Protein AF-0000000079355295 (afdb_homodimer)

Structure (mmCIF, N/CA/C/O backbone):
data_AF-0000000079355295-model_v1
#
loop_
_entity.id
_entity.type
_entity.pdbx_description
1 polymer 'Death domain-containing protein'
#
loop_
_atom_site.group_PDB
_atom_site.id
_atom_site.type_symbol
_atom_site.label_atom_id
_atom_site.label_alt_id
_atom_site.label_comp_id
_atom_site.label_asym_id
_atom_site.label_entity_id
_atom_site.label_seq_id
_atom_site.pdbx_PDB_ins_code
_atom_site.Cartn_x
_atom_site.Cartn_y
_atom_site.Cartn_z
_atom_site.occupancy
_atom_site.B_iso_or_equiv
_atom_site.auth_seq_id
_atom_site.auth_comp_id
_atom_site.auth_asym_id
_atom_site.auth_atom_id
_atom_site.pdbx_PDB_model_num
ATOM 1 N N . ALA A 1 1 ? -37.281 111.812 54.812 1 37.62 1 ALA A N 1
ATOM 2 C CA . ALA A 1 1 ? -36.562 111.625 53.531 1 37.62 1 ALA A CA 1
ATOM 3 C C . ALA A 1 1 ? -36 110.188 53.406 1 37.62 1 ALA A C 1
ATOM 5 O O . ALA A 1 1 ? -35.188 109.812 54.25 1 37.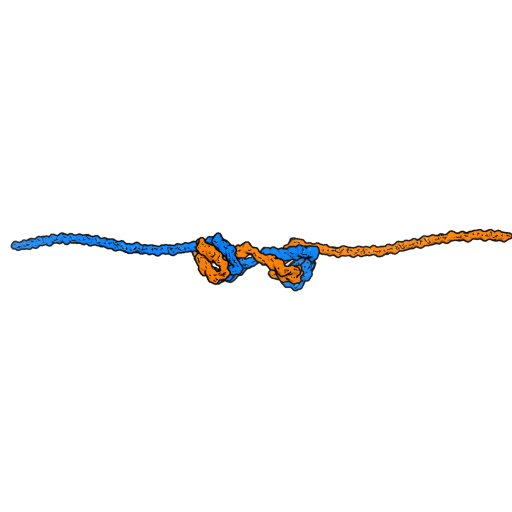62 1 ALA A O 1
ATOM 6 N N . ARG A 1 2 ? -36.875 109.25 52.906 1 37.12 2 ARG A N 1
ATOM 7 C CA . ARG A 1 2 ? -36.781 107.812 52.656 1 37.12 2 ARG A CA 1
ATOM 8 C C . ARG A 1 2 ? -35.656 107.5 51.688 1 37.12 2 ARG A C 1
ATOM 10 O O . ARG A 1 2 ? -35.625 108 50.562 1 37.12 2 ARG A O 1
ATOM 17 N N . CYS A 1 3 ? -34.438 107.312 52.25 1 40.88 3 CYS A N 1
ATOM 18 C CA . CYS A 1 3 ? -33.188 107 51.562 1 40.88 3 CYS A CA 1
ATOM 19 C C . CYS A 1 3 ? -33.375 105.875 50.562 1 40.88 3 CYS A C 1
ATOM 21 O O . CYS A 1 3 ? -33.844 104.75 50.938 1 40.88 3 CYS A O 1
ATOM 23 N N . SER A 1 4 ? -33.875 106.125 49.312 1 37.94 4 SER A N 1
ATOM 24 C CA . SER A 1 4 ? -34.062 105.188 48.219 1 37.94 4 SER A CA 1
ATOM 25 C C . SER A 1 4 ? -32.781 104.438 47.875 1 37.94 4 SER A C 1
ATOM 27 O O . SER A 1 4 ? -31.781 105.062 47.531 1 37.94 4 SER A O 1
ATOM 29 N N . TRP A 1 5 ? -32.5 103.25 48.625 1 45.41 5 TRP A N 1
ATOM 30 C CA . TRP A 1 5 ? -31.375 102.375 48.5 1 45.41 5 TRP A CA 1
ATOM 31 C C . TRP A 1 5 ? -31.172 101.938 47.031 1 45.41 5 TRP A C 1
ATOM 33 O O . TRP A 1 5 ? -32.125 101.5 46.375 1 45.41 5 TRP A O 1
ATOM 43 N N . PRO A 1 6 ? -30.188 102.5 46.312 1 49.53 6 PRO A N 1
ATOM 44 C CA . PRO A 1 6 ? -30.016 102.25 44.875 1 49.53 6 PRO A CA 1
ATOM 45 C C . PRO A 1 6 ? -29.766 100.75 44.594 1 49.53 6 PRO A C 1
ATOM 47 O O . PRO A 1 6 ? -29.297 100 45.469 1 49.53 6 PRO A O 1
ATOM 50 N N . PRO A 1 7 ? -30.438 100.125 43.625 1 45.91 7 PRO A N 1
ATOM 51 C CA . PRO A 1 7 ? -30.375 98.688 43.281 1 45.91 7 PRO A CA 1
ATOM 52 C C . PRO A 1 7 ? -28.984 98.25 42.906 1 45.91 7 PRO A C 1
ATOM 54 O O . PRO A 1 7 ? -28.156 99 42.438 1 45.91 7 PRO A O 1
ATOM 57 N N . PRO A 1 8 ? -28.328 97.25 43.719 1 42.72 8 PRO A N 1
ATOM 58 C CA . PRO A 1 8 ? -26.969 96.75 43.531 1 42.72 8 PRO A CA 1
ATOM 59 C C . PRO A 1 8 ? -26.688 96.25 42.125 1 42.72 8 PRO A C 1
ATOM 61 O O . PRO A 1 8 ? -27.609 95.875 41.375 1 42.72 8 PRO A O 1
ATOM 64 N N . SER A 1 9 ? -25.812 96.938 41.312 1 35.69 9 SER A N 1
ATOM 65 C CA . SER A 1 9 ? -25.328 96.688 39.969 1 35.69 9 SER A CA 1
ATOM 66 C C . SER A 1 9 ? -24.688 95.312 39.906 1 35.69 9 SER A C 1
ATOM 68 O O . SER A 1 9 ? -23.703 95 40.562 1 35.69 9 SER A O 1
ATOM 70 N N . SER A 1 10 ? -25.469 94.188 39.812 1 33.19 10 SER A N 1
ATOM 71 C CA . SER A 1 10 ? -25.125 92.75 39.812 1 33.19 10 SER A CA 1
ATOM 72 C C . SER A 1 10 ? -24.141 92.438 38.688 1 33.19 10 SER A C 1
ATOM 74 O O . SER A 1 10 ? -23.906 91.25 38.406 1 33.19 10 SER A O 1
ATOM 76 N N . GLY A 1 11 ? -23.234 93.312 38.156 1 33.34 11 GLY A N 1
ATOM 77 C CA . GLY A 1 11 ? -22.719 92.812 36.875 1 33.34 11 GLY A CA 1
ATOM 78 C C . GLY A 1 11 ? -21.781 91.625 37 1 33.34 11 GLY A C 1
ATOM 79 O O . GLY A 1 11 ? -20.734 91.625 36.344 1 33.34 11 GLY A O 1
ATOM 80 N N . SER A 1 12 ? -21.828 90.625 37.906 1 34.31 12 SER A N 1
ATOM 81 C CA . SER A 1 12 ? -20.719 89.688 38.062 1 34.31 12 SER A CA 1
ATOM 82 C C . SER A 1 12 ? -20.391 89 36.719 1 34.31 12 SER A C 1
ATOM 84 O O . SER A 1 12 ? -21.297 88.438 36.062 1 34.31 12 SER A O 1
ATOM 86 N N . SER A 1 13 ? -19.438 89.5 35.906 1 33.66 13 SER A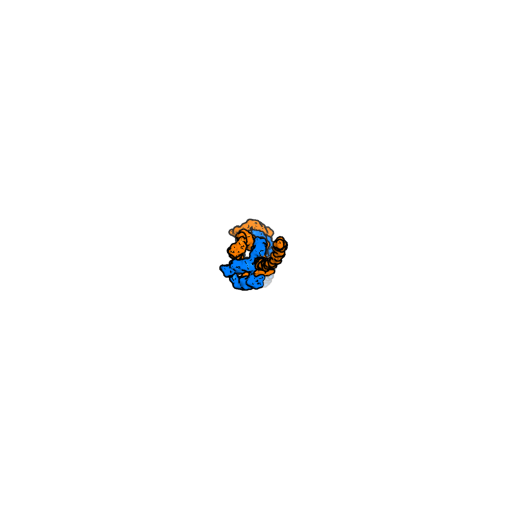 N 1
ATOM 87 C CA . SER A 1 13 ? -18.891 88.938 34.688 1 33.66 13 SER A CA 1
ATOM 88 C C . SER A 1 13 ? -18.422 87.5 34.875 1 33.66 13 SER A C 1
ATOM 90 O O . SER A 1 13 ? -17.578 87.25 35.719 1 33.66 13 SER A O 1
ATOM 92 N N . ALA A 1 14 ? -19.328 86.562 34.781 1 39.62 14 ALA A N 1
ATOM 93 C CA . ALA A 1 14 ? -19.047 85.125 34.844 1 39.62 14 ALA A CA 1
ATOM 94 C C . ALA A 1 14 ? -17.953 84.688 33.844 1 39.62 14 ALA A C 1
ATOM 96 O O . ALA A 1 14 ? -18.031 85.062 32.656 1 39.62 14 ALA A O 1
ATOM 97 N N . ALA A 1 15 ? -16.609 84.812 34.219 1 44.06 15 ALA A N 1
ATOM 98 C CA . ALA A 1 15 ? -15.508 84.25 33.438 1 44.06 15 ALA A CA 1
ATOM 99 C C . ALA A 1 15 ? -15.797 82.812 33 1 44.06 15 ALA A C 1
ATOM 101 O O . ALA A 1 15 ? -16.328 82 33.781 1 44.06 15 ALA A O 1
ATOM 102 N N . THR A 1 16 ? -16.266 82.625 31.734 1 41.69 16 THR A N 1
ATOM 103 C CA . THR A 1 16 ? -16.438 81.312 31.047 1 41.69 16 THR A CA 1
ATOM 104 C C . THR A 1 16 ? -15.156 80.5 31.109 1 41.69 16 THR A C 1
ATOM 106 O O . THR A 1 16 ? -14.109 80.938 30.625 1 41.69 16 THR A O 1
ATOM 109 N N . THR A 1 17 ? -14.727 79.938 32.281 1 45.62 17 THR A N 1
ATOM 110 C CA . THR A 1 17 ? -13.633 78.938 32.344 1 45.62 17 THR A CA 1
ATOM 111 C C . THR A 1 17 ? -13.75 77.938 31.219 1 45.62 17 THR A C 1
ATOM 113 O O . THR A 1 17 ? -14.812 77.312 31.016 1 45.62 17 THR A O 1
ATOM 116 N N . SER A 1 18 ? -12.961 78.125 30.078 1 45.28 18 SER A N 1
ATOM 117 C CA . SER A 1 18 ? -12.758 77.188 28.984 1 45.28 18 SER A CA 1
ATOM 118 C C . SER A 1 18 ? -12.453 75.75 29.531 1 45.28 18 SER A C 1
ATOM 120 O O . SER A 1 18 ? -11.602 75.625 30.391 1 45.28 18 SER A O 1
ATOM 122 N N . CYS A 1 19 ? -13.461 74.938 29.828 1 45.47 19 CYS A N 1
ATOM 123 C CA . CYS A 1 19 ? -13.266 73.5 30.109 1 45.47 19 CYS A CA 1
ATOM 124 C C . CYS A 1 19 ? -12.258 72.875 29.156 1 45.47 19 CYS A C 1
ATOM 126 O O . CYS A 1 19 ? -12.414 73 27.938 1 45.47 19 CYS A O 1
ATOM 128 N N . GLY A 1 20 ? -10.898 73.062 29.453 1 41.72 20 GLY A N 1
ATOM 129 C CA . GLY A 1 20 ? -9.914 72.312 28.719 1 41.72 20 GLY A CA 1
ATOM 130 C C . GLY A 1 20 ? -10.375 70.875 28.422 1 41.72 20 GLY A C 1
ATOM 131 O O . GLY A 1 20 ? -10.883 70.188 29.312 1 41.72 20 GLY A O 1
ATOM 132 N N . SER A 1 21 ? -11.008 70.562 27.266 1 49.72 21 SER A N 1
ATOM 133 C CA . SER A 1 21 ? -11.297 69.25 26.75 1 49.72 21 SER A CA 1
ATOM 134 C C . SER A 1 21 ? -10.109 68.312 26.969 1 49.72 21 SER A C 1
ATOM 136 O O . SER A 1 21 ? -9.031 68.5 26.391 1 49.72 21 SER A O 1
ATOM 138 N N . THR A 1 22 ? -9.82 67.812 28.172 1 54.72 22 THR A N 1
ATOM 139 C CA . THR A 1 22 ? -8.867 66.688 28.312 1 54.72 22 THR A CA 1
ATOM 140 C C . THR A 1 22 ? -9.117 65.625 27.266 1 54.72 22 THR A C 1
ATOM 142 O O . THR A 1 22 ? -10.211 65.062 27.188 1 54.72 22 THR A O 1
ATOM 145 N N . SER A 1 23 ? -8.484 65.75 26.094 1 53.97 23 SER A N 1
ATOM 146 C CA . SER A 1 23 ? -8.461 64.688 25.078 1 53.97 23 SER A CA 1
ATOM 147 C C . SER A 1 23 ? -8.289 63.312 25.719 1 53.97 23 SER A C 1
ATOM 149 O O . SER A 1 23 ? -7.414 63.125 26.562 1 53.97 23 SER A O 1
ATOM 151 N N . SER A 1 24 ? -9.367 62.594 26.141 1 58.97 24 SER A N 1
ATOM 152 C CA . SER A 1 24 ? -9.312 61.219 26.562 1 58.97 24 SER A CA 1
ATOM 153 C C . SER A 1 24 ? -8.312 60.438 25.719 1 58.97 24 SER A C 1
ATOM 155 O O . SER A 1 24 ? -8.141 60.688 24.531 1 58.97 24 SER A O 1
ATOM 157 N N . PRO A 1 25 ? -7.246 59.938 26.328 1 63.34 25 PRO A N 1
ATOM 158 C CA . PRO A 1 25 ? -6.297 59.156 25.547 1 63.34 25 PRO A CA 1
ATOM 159 C C . PRO A 1 25 ? -6.988 58.156 24.594 1 63.34 25 PRO A C 1
ATOM 161 O O . PRO A 1 25 ? -8.023 57.594 24.938 1 63.34 25 PRO A O 1
ATOM 164 N N . ARG A 1 26 ? -6.977 58.406 23.266 1 57.03 26 ARG A N 1
ATOM 165 C CA . ARG A 1 26 ? -7.434 57.469 22.25 1 57.03 26 ARG A CA 1
ATOM 166 C C . ARG A 1 26 ? -7.082 56.031 22.641 1 57.03 26 ARG A C 1
ATOM 168 O O . ARG A 1 26 ? -5.922 55.719 22.906 1 57.03 26 ARG A O 1
ATOM 175 N N . ARG A 1 27 ? -7.93 55.312 23.406 1 57.75 27 ARG A N 1
ATOM 176 C CA . ARG A 1 27 ? -7.691 53.906 23.672 1 57.75 27 ARG A CA 1
ATOM 177 C C . ARG A 1 27 ? -7.203 53.188 22.406 1 57.75 27 ARG A C 1
ATOM 179 O O . ARG A 1 27 ? -7.891 53.188 21.391 1 57.75 27 ARG A O 1
ATOM 186 N N . THR A 1 28 ? -5.91 53.031 22.188 1 62.53 28 THR A N 1
ATOM 187 C CA . THR A 1 28 ? -5.422 52.188 21.109 1 62.53 28 THR A CA 1
ATOM 188 C C . THR A 1 28 ? -6.188 50.875 21.094 1 62.53 28 THR A C 1
ATOM 190 O O . THR A 1 28 ? -6.348 50.219 22.125 1 62.53 28 THR A O 1
ATOM 193 N N . ARG A 1 29 ? -7.301 50.719 20.234 1 59.81 29 ARG A N 1
ATOM 194 C CA . ARG A 1 29 ? -7.98 49.469 19.984 1 59.81 29 ARG A CA 1
ATOM 195 C C . ARG A 1 29 ? -6.98 48.312 19.906 1 59.81 29 ARG A C 1
ATOM 197 O O . ARG A 1 29 ? -5.953 48.438 19.234 1 59.81 29 ARG A O 1
ATOM 204 N N . PRO A 1 30 ? -7.059 47.344 20.812 1 63.59 30 PRO A N 1
ATOM 205 C CA . PRO A 1 30 ? -6.164 46.219 20.656 1 63.59 30 PRO A CA 1
ATOM 206 C C . PRO A 1 30 ? -6.062 45.719 19.203 1 63.59 30 PRO A C 1
ATOM 208 O O . PRO A 1 30 ? -7.055 45.75 18.469 1 63.59 30 PRO A O 1
ATOM 211 N N . ARG A 1 31 ? -4.914 45.906 18.562 1 57.84 31 ARG A N 1
ATOM 212 C CA . ARG A 1 31 ? -4.656 45.312 17.234 1 57.84 31 ARG A CA 1
ATOM 213 C C . ARG A 1 31 ? -5.23 43.906 17.141 1 57.84 31 ARG A C 1
ATOM 215 O O . ARG A 1 31 ? -5.082 43.094 18.062 1 57.84 31 ARG A O 1
ATOM 222 N N . ALA A 1 32 ? -6.344 43.719 16.438 1 61 32 ALA A N 1
ATOM 223 C CA . ALA A 1 32 ? -6.914 42.375 16.172 1 61 32 ALA A CA 1
ATOM 224 C C . ALA A 1 32 ? -5.816 41.344 15.984 1 61 32 ALA A C 1
ATOM 226 O O . ALA A 1 32 ? -4.836 41.594 15.281 1 61 32 ALA A O 1
ATOM 227 N N . ALA A 1 33 ? -5.438 40.594 16.969 1 64.38 33 ALA A N 1
ATOM 228 C CA . ALA A 1 33 ? -4.48 39.5 16.781 1 64.38 33 ALA A CA 1
ATOM 229 C C . ALA A 1 33 ? -4.652 38.812 15.422 1 64.38 33 ALA A C 1
ATOM 231 O O . ALA A 1 33 ? -5.777 38.594 14.977 1 64.38 33 ALA A O 1
ATOM 232 N N . SER A 1 34 ? -3.871 39.188 14.453 1 70.5 34 SER A N 1
ATOM 233 C CA . SER A 1 34 ? -3.918 38.656 13.102 1 70.5 34 SER A CA 1
ATOM 234 C C . SER A 1 34 ? -4.059 37.156 13.117 1 70.5 34 SER A C 1
ATOM 236 O O . SER A 1 34 ? -3.227 36.438 13.695 1 70.5 34 SER A O 1
ATOM 238 N N . VAL A 1 35 ? -5.32 36.594 13.211 1 79.5 35 VAL A N 1
ATOM 239 C CA . VAL A 1 35 ? -5.559 35.156 13.102 1 79.5 35 VAL A CA 1
ATOM 240 C C . VAL A 1 35 ? -4.926 34.625 11.812 1 79.5 35 VAL A C 1
ATOM 242 O O . VAL A 1 35 ? -5.211 35.125 10.727 1 79.5 35 VAL A O 1
ATOM 245 N N . ARG A 1 36 ? -3.779 33.906 12.031 1 86.5 36 ARG A N 1
ATOM 246 C CA . ARG A 1 36 ? -3.16 33.281 10.867 1 86.5 36 ARG A CA 1
ATOM 247 C C . ARG A 1 36 ? -4.109 32.312 10.211 1 86.5 36 ARG A C 1
ATOM 249 O O . ARG A 1 36 ? -4.785 31.531 10.898 1 86.5 36 ARG A O 1
ATOM 256 N N . PRO A 1 37 ? -4.188 32.406 9.039 1 92.69 37 PRO A N 1
ATOM 257 C CA . PRO A 1 37 ? -5.105 31.516 8.336 1 92.69 37 PRO A CA 1
ATOM 258 C C . PRO A 1 37 ? -4.668 30.047 8.43 1 92.69 37 PRO A C 1
ATOM 260 O O . PRO A 1 37 ? -3.488 29.766 8.656 1 92.69 37 PRO A O 1
ATOM 263 N N . ALA A 1 38 ? -5.586 29.172 8.242 1 95.88 38 ALA A N 1
ATOM 264 C CA . ALA A 1 38 ? -5.305 27.75 8.156 1 95.88 38 ALA A CA 1
ATOM 265 C C . ALA A 1 38 ? -4.348 27.438 7.008 1 95.88 38 ALA A C 1
ATOM 267 O O . ALA A 1 38 ? -4.352 28.141 5.992 1 95.88 38 ALA A O 1
ATOM 268 N N . ALA A 1 39 ? -3.553 26.406 7.168 1 96.69 39 ALA A N 1
ATOM 269 C CA . ALA A 1 39 ? -2.615 25.984 6.129 1 96.69 39 ALA A CA 1
ATOM 270 C C . ALA A 1 39 ? -3.352 25.594 4.855 1 96.69 39 ALA A C 1
ATOM 272 O O . ALA A 1 39 ? -4.387 24.922 4.914 1 96.69 39 ALA A O 1
ATOM 273 N N . GLU A 1 40 ? -2.867 25.938 3.707 1 96.81 40 GLU A N 1
ATOM 274 C CA . GLU A 1 40 ? -3.455 25.562 2.424 1 96.81 40 GLU A CA 1
ATOM 275 C C . GLU A 1 40 ? -3.123 24.109 2.068 1 96.81 40 GLU A C 1
ATOM 277 O O . GLU A 1 40 ? -2.055 23.609 2.422 1 96.81 40 GLU A O 1
ATOM 282 N N . LEU A 1 41 ? -3.977 23.531 1.263 1 97.38 41 LEU A N 1
ATOM 283 C CA . LEU A 1 41 ? -3.809 22.141 0.897 1 97.38 41 LEU A CA 1
ATOM 284 C C . LEU A 1 41 ? -2.533 21.938 0.085 1 97.38 41 LEU A C 1
ATOM 286 O O . LEU A 1 41 ? -1.84 20.922 0.248 1 97.38 41 LEU A O 1
ATOM 290 N N . ARG A 1 42 ? -2.203 22.922 -0.746 1 97.19 42 ARG A N 1
ATOM 291 C CA . ARG A 1 42 ? -0.978 22.812 -1.533 1 97.19 42 ARG A CA 1
ATOM 292 C C . ARG A 1 42 ? 0.25 22.766 -0.63 1 97.19 42 ARG A C 1
ATOM 294 O O . ARG A 1 42 ? 1.193 22.016 -0.895 1 97.19 42 ARG A O 1
ATOM 301 N N . ASP A 1 43 ? 0.219 23.547 0.437 1 97.31 43 ASP A N 1
ATOM 302 C CA . ASP A 1 43 ? 1.32 23.547 1.396 1 97.31 43 ASP A CA 1
ATOM 303 C C . ASP A 1 43 ? 1.404 22.203 2.129 1 97.31 43 ASP A C 1
ATOM 305 O O . ASP A 1 43 ? 2.496 21.672 2.324 1 97.31 43 ASP A O 1
ATOM 309 N N . LEU A 1 44 ? 0.251 21.688 2.453 1 98.19 44 LEU A N 1
ATOM 310 C CA . LEU A 1 44 ? 0.218 20.422 3.182 1 98.19 44 LEU A CA 1
ATOM 311 C C . LEU A 1 44 ? 0.721 19.281 2.309 1 98.19 44 LEU A C 1
ATOM 313 O O . LEU A 1 44 ? 1.344 18.344 2.809 1 98.19 44 LEU A O 1
ATOM 317 N N . LEU A 1 45 ? 0.515 19.391 0.99 1 98.25 45 LEU A N 1
ATOM 318 C CA . LEU A 1 45 ? 1.066 18.406 0.066 1 98.25 45 LEU A CA 1
ATOM 319 C C . LEU A 1 45 ? 2.59 18.453 0.055 1 98.25 45 LEU A C 1
ATOM 321 O O . LEU A 1 45 ? 3.254 17.422 0.042 1 98.25 45 LEU A O 1
ATOM 325 N N . LEU A 1 46 ? 3.139 19.656 0.081 1 97.81 46 LEU A N 1
ATOM 326 C CA . LEU A 1 46 ? 4.586 19.828 0.12 1 97.81 46 LEU A CA 1
ATOM 327 C C . LEU A 1 46 ? 5.168 19.234 1.399 1 97.81 46 LEU A C 1
ATOM 329 O O . LEU A 1 46 ? 6.219 18.594 1.37 1 97.81 46 LEU A O 1
ATOM 333 N N . VAL A 1 47 ? 4.492 19.422 2.475 1 98.06 47 VAL A N 1
ATOM 334 C CA . VAL A 1 47 ? 4.922 18.844 3.746 1 98.06 47 VAL A CA 1
ATOM 335 C C . VAL A 1 47 ? 4.871 17.328 3.672 1 98.06 47 VAL A C 1
ATOM 337 O O . VAL A 1 47 ? 5.809 16.641 4.094 1 98.06 47 VAL A O 1
ATOM 340 N N . ALA A 1 48 ? 3.781 16.797 3.096 1 98.44 48 ALA A N 1
ATOM 341 C CA . ALA A 1 48 ? 3.596 15.352 2.988 1 98.44 48 ALA A CA 1
AT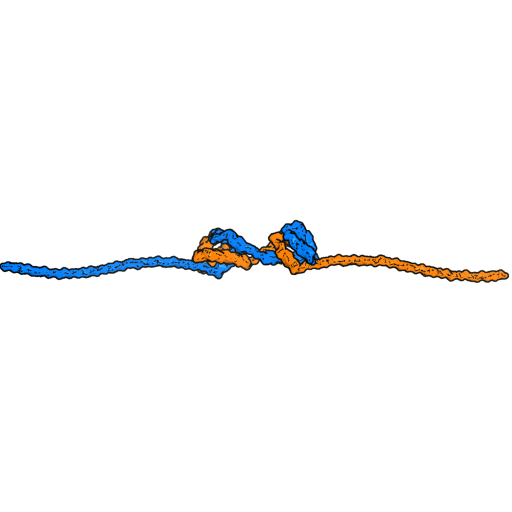OM 342 C C . AL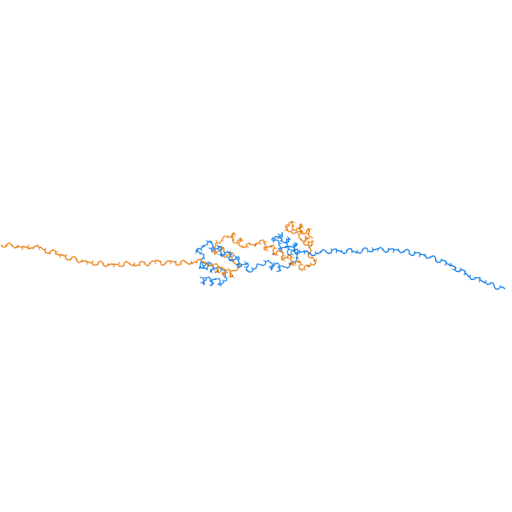A A 1 48 ? 4.73 14.711 2.197 1 98.44 48 ALA A C 1
ATOM 344 O O . ALA A 1 48 ? 5.125 13.578 2.475 1 98.44 48 ALA A O 1
ATOM 345 N N . GLN A 1 49 ? 5.273 15.422 1.199 1 97.81 49 GLN A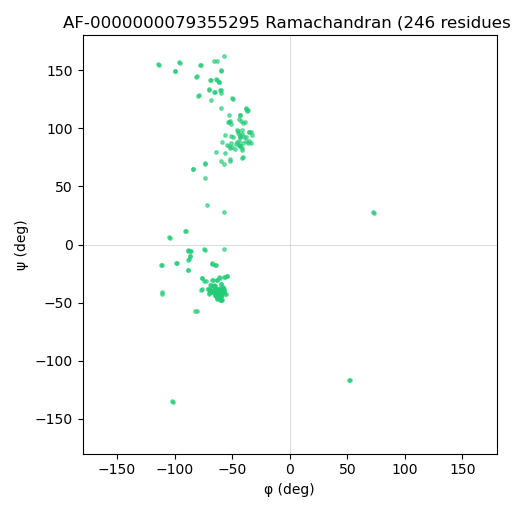 N 1
ATOM 346 C CA . GLN A 1 49 ? 6.355 14.922 0.359 1 97.81 49 GLN A CA 1
ATOM 347 C C . GLN A 1 49 ? 7.645 14.758 1.158 1 97.81 49 GLN A C 1
ATOM 349 O O . GLN A 1 49 ? 8.562 14.055 0.732 1 97.81 49 GLN A O 1
ATOM 354 N N . ARG A 1 50 ? 7.699 15.391 2.326 1 96.69 50 ARG A N 1
ATOM 355 C CA . ARG A 1 50 ? 8.93 15.375 3.105 1 96.69 50 ARG A CA 1
ATOM 356 C C . ARG A 1 50 ? 8.766 14.555 4.379 1 96.69 50 ARG A C 1
ATOM 358 O O . ARG A 1 50 ? 9.75 14.188 5.023 1 96.69 50 ARG A O 1
ATOM 365 N N . LEU A 1 51 ? 7.52 14.352 4.691 1 95.81 51 LEU A N 1
ATOM 366 C CA . LEU A 1 51 ? 7.246 13.508 5.844 1 95.81 51 LEU A CA 1
ATOM 367 C C . LEU A 1 51 ? 7.379 12.031 5.477 1 95.81 51 LEU A C 1
ATOM 369 O O . LEU A 1 51 ? 6.781 11.57 4.5 1 95.81 51 LEU A O 1
ATOM 373 N N . GLY A 1 52 ? 8.094 11.242 6.133 1 93.06 52 GLY A N 1
ATOM 374 C CA . GLY A 1 52 ? 8.422 9.867 5.773 1 93.06 52 GLY A CA 1
ATOM 375 C C . GLY A 1 52 ? 7.602 8.844 6.527 1 93.06 52 GLY A C 1
ATOM 376 O O . GLY A 1 52 ? 6.375 8.953 6.602 1 93.06 52 GLY A O 1
ATOM 377 N N . SER A 1 53 ? 8.281 7.797 7.016 1 93.06 53 SER A N 1
ATOM 378 C CA . SER A 1 53 ? 7.652 6.633 7.629 1 93.06 53 SER A CA 1
ATOM 379 C C . SER A 1 53 ? 7.113 6.969 9.016 1 93.06 53 SER A C 1
ATOM 381 O O . SER A 1 53 ? 6.379 6.176 9.609 1 93.06 53 SER A O 1
ATOM 383 N N . GLU A 1 54 ? 7.355 8.148 9.484 1 95.5 54 GLU A N 1
ATOM 384 C CA . GLU A 1 54 ? 6.977 8.547 10.836 1 95.5 54 GLU A CA 1
ATOM 385 C C . GLU A 1 54 ? 5.578 9.156 10.859 1 95.5 54 GLU A C 1
ATOM 387 O O . GLU A 1 54 ? 5.125 9.648 11.898 1 95.5 54 GLU A O 1
ATOM 392 N N . TRP A 1 55 ? 4.836 9.031 9.773 1 97 55 TRP A N 1
ATOM 393 C CA . TRP A 1 55 ? 3.568 9.742 9.625 1 97 55 TRP A CA 1
ATOM 394 C C . TRP A 1 55 ? 2.586 9.336 10.719 1 97 55 TRP A C 1
ATOM 396 O O . TRP A 1 55 ? 1.895 10.18 11.289 1 97 55 TRP A O 1
ATOM 406 N N . GLN A 1 56 ? 2.59 8.086 11.078 1 97.19 56 GLN A N 1
ATOM 407 C CA . GLN A 1 56 ? 1.612 7.633 12.062 1 97.19 56 GLN A CA 1
ATOM 408 C C . GLN A 1 56 ? 1.926 8.195 13.445 1 97.19 56 GLN A C 1
ATOM 410 O O . GLN A 1 56 ? 1.02 8.594 14.18 1 97.19 56 GLN A O 1
ATOM 415 N N . GLU A 1 57 ? 3.18 8.18 13.781 1 96.56 57 GLU A N 1
ATOM 416 C CA . GLU A 1 57 ? 3.609 8.766 15.055 1 96.56 57 GLU A CA 1
ATOM 417 C C . GLU A 1 57 ? 3.262 10.25 15.125 1 96.56 57 GLU A C 1
ATOM 419 O O . GLU A 1 57 ? 2.77 10.727 16.141 1 96.56 57 GLU A O 1
ATOM 424 N N . VAL A 1 58 ? 3.477 10.922 13.992 1 97.31 58 VAL A N 1
ATOM 425 C CA . VAL A 1 58 ? 3.145 12.344 13.891 1 97.31 58 VAL A CA 1
ATOM 426 C C . VAL A 1 58 ? 1.638 12.531 14.047 1 97.31 58 VAL A C 1
ATOM 428 O O . VAL A 1 58 ? 1.188 13.43 14.766 1 97.31 58 VAL A O 1
ATOM 431 N N . GLY A 1 59 ? 0.798 11.695 13.406 1 98.25 59 GLY A N 1
ATOM 432 C CA . GLY A 1 59 ? -0.649 11.789 13.516 1 98.25 59 GLY A CA 1
ATOM 433 C C . GLY A 1 59 ? -1.149 11.664 14.938 1 98.25 59 GLY A C 1
ATOM 434 O O . GLY A 1 59 ? -2.045 12.406 15.359 1 98.25 59 GLY A O 1
ATOM 435 N N . ILE A 1 60 ? -0.535 10.812 15.719 1 97.31 60 ILE A N 1
ATOM 436 C CA . ILE A 1 60 ? -0.954 10.555 17.094 1 97.31 60 ILE A CA 1
ATOM 437 C C . ILE A 1 60 ? -0.382 11.633 18.016 1 97.31 60 ILE A C 1
ATOM 439 O O . ILE A 1 60 ? -1.132 12.375 18.641 1 97.31 60 ILE A O 1
ATOM 443 N N . ALA A 1 61 ? 0.928 11.805 18.031 1 95.69 61 ALA A N 1
ATOM 444 C CA . ALA A 1 61 ? 1.645 12.594 19.031 1 95.69 61 ALA A CA 1
ATOM 445 C C . ALA A 1 61 ? 1.489 14.094 18.766 1 95.69 61 ALA A C 1
ATOM 447 O O . ALA A 1 61 ? 1.467 14.898 19.703 1 95.69 61 ALA A O 1
ATOM 448 N N . CYS A 1 62 ? 1.31 14.453 17.516 1 95.19 62 CYS A N 1
ATOM 449 C CA . CYS A 1 62 ? 1.318 15.875 17.172 1 95.19 62 CYS A CA 1
ATOM 450 C C . CYS A 1 62 ? -0.07 16.344 16.75 1 95.19 62 CYS A C 1
ATOM 452 O O . CYS A 1 62 ? -0.535 17.391 17.188 1 95.19 62 CYS A O 1
ATOM 454 N N . LEU A 1 63 ? -0.735 15.586 16.031 1 97.19 63 LEU A N 1
ATOM 455 C CA . LEU A 1 63 ? -1.957 16.094 15.414 1 97.19 63 LEU A CA 1
ATOM 456 C C . LEU A 1 63 ? -3.184 15.664 16.219 1 97.19 63 LEU A C 1
ATOM 458 O O . LEU A 1 63 ? -4.285 16.172 15.984 1 97.19 63 LEU A O 1
ATOM 462 N N . GLY A 1 64 ? -2.994 14.688 17.094 1 97.12 64 GLY A N 1
ATOM 463 C CA . GLY A 1 64 ? -4.09 14.258 17.953 1 97.12 64 GLY A CA 1
ATOM 464 C C . GLY A 1 64 ? -5.156 13.477 17.219 1 97.12 64 GLY A C 1
ATOM 465 O O . GLY A 1 64 ? -6.336 13.531 17.562 1 97.12 64 GLY A O 1
ATOM 466 N N . LEU A 1 65 ? -4.809 12.82 16.188 1 98.12 65 LEU A N 1
ATOM 467 C CA . LEU A 1 65 ? -5.766 12.023 15.43 1 98.12 65 LEU A CA 1
ATOM 468 C C . LEU A 1 65 ? -5.992 10.672 16.094 1 98.12 65 LEU A C 1
ATOM 470 O O . LEU A 1 65 ? -5.059 10.078 16.641 1 98.12 65 LEU A O 1
ATOM 474 N N . PRO A 1 66 ? -7.25 10.18 16.016 1 97.94 66 PRO A N 1
ATOM 475 C CA . PRO A 1 66 ? -7.52 8.844 16.547 1 97.94 66 PRO A CA 1
ATOM 476 C C . PRO A 1 66 ? -6.754 7.746 15.805 1 97.94 66 PRO A C 1
ATOM 478 O O . PRO A 1 66 ? -6.602 7.809 14.586 1 97.94 66 PRO A O 1
ATOM 481 N N . GLN A 1 67 ? -6.328 6.809 16.625 1 97.44 67 GLN A N 1
ATOM 482 C CA . GLN A 1 67 ? -5.602 5.68 16.047 1 97.44 67 GLN A CA 1
ATOM 483 C C . GLN A 1 67 ? -6.438 4.973 14.992 1 97.44 67 GLN A C 1
ATOM 485 O O . GLN A 1 67 ? -5.91 4.555 13.953 1 97.44 67 GLN A O 1
ATOM 490 N N . SER A 1 68 ? -7.715 4.824 15.242 1 97.75 68 SER A N 1
ATOM 491 C CA . SER A 1 68 ? -8.609 4.156 14.305 1 97.75 68 SER A CA 1
ATOM 492 C C . SER A 1 68 ? -8.633 4.867 12.953 1 97.75 68 SER A C 1
ATOM 494 O O . SER A 1 68 ? -8.672 4.219 11.906 1 97.75 68 SER A O 1
ATOM 496 N N . ARG A 1 69 ? -8.609 6.176 12.914 1 97.75 69 ARG A N 1
ATOM 497 C CA . ARG A 1 69 ? -8.625 6.941 11.672 1 97.75 69 ARG A CA 1
ATOM 498 C C . ARG A 1 69 ? -7.316 6.777 10.906 1 97.75 69 ARG A C 1
ATOM 500 O O . ARG A 1 69 ? -7.316 6.633 9.688 1 97.75 69 ARG A O 1
ATOM 507 N N . LEU A 1 70 ? -6.223 6.777 11.586 1 98.38 70 LEU A N 1
ATOM 508 C CA . LEU A 1 70 ? -4.918 6.57 10.969 1 98.38 70 LEU A CA 1
ATOM 509 C C . LEU A 1 70 ? -4.824 5.176 10.359 1 98.38 70 LEU A C 1
ATOM 511 O O . LEU A 1 70 ? -4.25 5 9.281 1 98.38 70 LEU A O 1
ATOM 515 N N . GLU A 1 71 ? -5.379 4.191 11.086 1 97.62 71 GLU A N 1
ATOM 516 C CA . GLU A 1 71 ? -5.441 2.838 10.539 1 97.62 71 GLU A CA 1
ATOM 517 C C . GLU A 1 71 ? -6.25 2.799 9.25 1 97.62 71 GLU A C 1
ATOM 519 O O . GLU A 1 71 ? -5.867 2.121 8.289 1 97.62 71 GLU A O 1
ATOM 524 N N . GLN A 1 72 ? -7.285 3.5 9.203 1 97.62 72 GLN A N 1
ATOM 525 C CA . GLN A 1 72 ? -8.109 3.572 8 1 97.62 72 GLN A CA 1
ATOM 526 C C . GLN A 1 72 ? -7.348 4.234 6.855 1 97.62 72 GLN A C 1
ATOM 528 O O . GLN A 1 72 ? -7.398 3.766 5.719 1 97.62 72 GLN A O 1
ATOM 533 N N . ILE A 1 73 ? -6.586 5.277 7.125 1 97.62 73 ILE A N 1
ATOM 534 C CA . ILE A 1 73 ? -5.789 5.984 6.129 1 97.62 73 ILE A CA 1
ATOM 535 C C . ILE A 1 73 ? -4.68 5.066 5.613 1 97.62 73 ILE A C 1
ATOM 537 O O . ILE A 1 73 ? -4.367 5.066 4.422 1 97.62 73 ILE A O 1
ATOM 541 N N . GLY A 1 74 ? -4.16 4.297 6.402 1 96.69 74 GLY A N 1
ATOM 542 C CA . GLY A 1 74 ? -3.045 3.426 6.062 1 96.69 74 GLY A CA 1
ATOM 543 C C . GLY A 1 74 ? -3.48 2.104 5.461 1 96.69 74 GLY A C 1
ATOM 544 O O . GLY A 1 74 ? -2.658 1.358 4.926 1 96.69 74 GLY A O 1
ATOM 545 N N . GLU A 1 75 ? -4.73 1.833 5.508 1 94.81 75 GLU A N 1
ATOM 546 C CA . GLU A 1 75 ? -5.219 0.533 5.059 1 94.81 75 GLU A CA 1
ATOM 547 C C . GLU A 1 75 ? -4.984 0.344 3.562 1 94.81 75 GLU A C 1
ATOM 549 O O . GLU A 1 75 ? -5.273 1.239 2.766 1 94.81 75 GLU A O 1
ATOM 554 N N . GLU A 1 76 ? -4.414 -0.833 3.262 1 91 76 GLU A N 1
ATOM 555 C CA . GLU A 1 76 ? -4.258 -1.176 1.852 1 91 76 GLU A CA 1
ATOM 556 C C . GLU A 1 76 ? -5.609 -1.469 1.202 1 91 76 GLU A C 1
ATOM 558 O O . GLU A 1 76 ? -6.438 -2.178 1.774 1 91 76 GLU A O 1
ATOM 563 N N . ARG A 1 77 ? -5.75 -0.891 0.097 1 92.06 77 ARG A N 1
ATOM 564 C CA . ARG A 1 77 ? -6.965 -1.174 -0.66 1 92.06 77 ARG A CA 1
ATOM 565 C C . ARG A 1 77 ? -6.973 -2.611 -1.169 1 92.06 77 ARG A C 1
ATOM 567 O O . ARG A 1 77 ? -5.938 -3.125 -1.605 1 92.06 77 ARG A O 1
ATOM 574 N N . PRO A 1 78 ? -8.086 -3.246 -1.153 1 93.88 78 PRO A N 1
ATOM 575 C CA . PRO A 1 78 ? -8.18 -4.641 -1.592 1 93.88 78 PRO A CA 1
ATOM 576 C C . PRO A 1 78 ? -7.652 -4.852 -3.01 1 93.88 78 PRO A C 1
ATOM 578 O O . PRO A 1 78 ? -6.957 -5.836 -3.275 1 93.88 78 PRO A O 1
ATOM 581 N N . GLN A 1 79 ? -8.023 -3.916 -3.877 1 94.62 79 GLN A N 1
ATOM 582 C CA . GLN A 1 79 ? -7.582 -4.027 -5.266 1 94.62 79 GLN A CA 1
ATOM 583 C C . GLN A 1 79 ? -6.059 -4.062 -5.355 1 94.62 79 GLN A C 1
ATOM 585 O O . GLN A 1 79 ? -5.5 -4.797 -6.172 1 94.62 79 GLN A O 1
ATOM 590 N N . ARG A 1 80 ? -5.441 -3.303 -4.531 1 94.88 80 ARG A N 1
ATOM 591 C CA . ARG A 1 80 ? -3.98 -3.277 -4.527 1 94.88 80 ARG A CA 1
ATOM 592 C C . ARG A 1 80 ? -3.412 -4.598 -4.02 1 94.88 80 ARG A C 1
ATOM 594 O O . ARG A 1 80 ? -2.393 -5.074 -4.523 1 94.88 80 ARG A O 1
ATOM 601 N N . ALA A 1 81 ? -4.031 -5.156 -3.023 1 96.75 81 ALA A N 1
ATOM 602 C CA . ALA A 1 81 ? -3.604 -6.445 -2.494 1 96.75 81 ALA A CA 1
ATOM 603 C C . ALA A 1 81 ? -3.707 -7.535 -3.557 1 96.75 81 ALA A C 1
ATOM 605 O O . ALA A 1 81 ? -2.809 -8.375 -3.688 1 96.75 81 ALA A O 1
ATOM 606 N N . VAL A 1 82 ? -4.742 -7.527 -4.293 1 97.75 82 VAL A N 1
ATOM 607 C CA . VAL A 1 82 ? -4.957 -8.492 -5.363 1 97.75 82 VAL A CA 1
ATOM 608 C C . VAL A 1 82 ? -3.871 -8.344 -6.426 1 97.75 82 VAL A C 1
ATOM 610 O O . VAL A 1 82 ? -3.275 -9.336 -6.855 1 97.75 82 VAL A O 1
ATOM 613 N N . LEU A 1 83 ? -3.619 -7.062 -6.809 1 97.19 83 LEU A N 1
ATOM 614 C CA . LEU A 1 83 ? -2.611 -6.816 -7.836 1 97.19 83 LEU A CA 1
ATOM 615 C C . LEU A 1 83 ? -1.227 -7.227 -7.348 1 97.19 83 LEU A C 1
ATOM 617 O O . LEU A 1 83 ? -0.424 -7.754 -8.125 1 97.19 83 LEU A O 1
ATOM 621 N N . ARG A 1 84 ? -0.938 -7.039 -6.121 1 97.62 84 ARG A N 1
ATOM 622 C CA . ARG A 1 84 ? 0.313 -7.488 -5.52 1 97.62 84 ARG A CA 1
ATOM 623 C C . ARG A 1 84 ? 0.451 -9.008 -5.609 1 97.62 84 ARG A C 1
ATOM 625 O O . ARG A 1 84 ? 1.484 -9.516 -6.047 1 97.62 84 ARG A O 1
ATOM 632 N N . THR A 1 85 ? -0.569 -9.727 -5.281 1 98.38 85 THR A N 1
ATOM 633 C CA . THR A 1 85 ? -0.575 -11.18 -5.336 1 98.38 85 THR A CA 1
ATOM 634 C C . THR A 1 85 ? -0.448 -11.672 -6.773 1 98.38 85 THR A C 1
ATOM 636 O O . THR A 1 85 ? 0.272 -12.633 -7.047 1 98.38 85 THR A O 1
ATOM 639 N N . PHE A 1 86 ? -1.106 -10.984 -7.613 1 98.62 86 PHE A N 1
ATOM 640 C CA . PHE A 1 86 ? -1.026 -11.32 -9.031 1 98.62 86 PHE A CA 1
ATOM 641 C C . PHE A 1 86 ? 0.396 -11.148 -9.547 1 98.62 86 PHE A C 1
ATOM 643 O O . PHE A 1 86 ? 0.883 -11.969 -10.328 1 98.62 86 PHE A O 1
ATOM 650 N N . GLU A 1 87 ? 1.025 -10.148 -9.156 1 98.75 87 GLU A N 1
ATOM 651 C CA . GLU A 1 87 ? 2.41 -9.922 -9.555 1 98.75 87 GLU A CA 1
ATOM 652 C C . GLU A 1 87 ? 3.318 -11.047 -9.078 1 98.75 87 GLU A C 1
ATOM 654 O O . GLU A 1 87 ? 4.219 -11.477 -9.805 1 98.75 87 GLU A O 1
ATOM 659 N N . MET A 1 88 ? 3.064 -11.445 -7.863 1 98.75 88 MET A N 1
ATOM 660 C CA . MET A 1 88 ? 3.814 -12.578 -7.34 1 98.75 88 MET A CA 1
ATOM 661 C C . MET A 1 88 ? 3.598 -13.82 -8.203 1 98.75 88 MET A C 1
ATOM 663 O O . MET A 1 88 ? 4.559 -14.492 -8.578 1 98.75 88 MET A O 1
ATOM 667 N N . LEU A 1 89 ? 2.377 -14.086 -8.609 1 98.5 89 LEU A N 1
ATOM 668 C CA . LEU A 1 89 ? 2.049 -15.266 -9.406 1 98.5 89 LEU A CA 1
ATOM 669 C C . LEU A 1 89 ? 2.602 -15.133 -10.82 1 98.5 89 LEU A C 1
ATOM 671 O O . LEU A 1 89 ? 3.059 -16.109 -11.414 1 98.5 89 LEU A O 1
ATOM 675 N N . ARG A 1 90 ? 2.514 -13.953 -11.266 1 98.62 90 ARG A N 1
ATOM 676 C CA . ARG A 1 90 ? 3.1 -13.688 -12.578 1 98.62 90 ARG A CA 1
ATOM 677 C C . ARG A 1 90 ? 4.605 -13.938 -12.562 1 98.62 90 ARG A C 1
ATOM 679 O O . ARG A 1 90 ? 5.148 -14.508 -13.516 1 98.62 90 ARG A O 1
ATOM 686 N N . GLU A 1 91 ? 5.277 -13.531 -11.516 1 98.56 91 GLU A N 1
ATOM 687 C CA . GLU A 1 91 ? 6.707 -13.773 -11.359 1 98.56 91 GLU A CA 1
ATOM 688 C C . GLU A 1 91 ? 7.004 -15.273 -11.289 1 98.56 91 GLU A C 1
ATOM 690 O O . GLU A 1 91 ? 7.965 -15.75 -11.898 1 98.56 91 GLU A O 1
ATOM 695 N N . TRP A 1 92 ? 6.215 -15.961 -10.594 1 98.44 92 TRP A N 1
ATOM 696 C CA . TRP A 1 92 ? 6.34 -17.406 -10.516 1 98.44 92 TRP A CA 1
ATOM 697 C C . TRP A 1 92 ? 6.219 -18.047 -11.898 1 98.44 92 TRP A C 1
ATOM 699 O O . TRP A 1 92 ? 7.051 -18.875 -12.289 1 98.44 92 TRP A O 1
ATOM 709 N N . ARG A 1 93 ? 5.203 -17.641 -12.641 1 98.12 93 ARG A N 1
ATOM 710 C CA . ARG A 1 93 ? 4.992 -18.172 -13.984 1 98.12 93 ARG A CA 1
ATOM 711 C C . ARG A 1 93 ? 6.199 -17.891 -14.875 1 98.12 93 ARG A C 1
ATOM 713 O O . ARG A 1 93 ? 6.633 -18.781 -15.625 1 98.12 93 ARG A O 1
ATOM 720 N N . ARG A 1 94 ? 6.672 -16.688 -14.773 1 97.75 94 ARG A N 1
ATOM 721 C CA . ARG A 1 94 ? 7.824 -16.281 -15.57 1 97.75 94 ARG A CA 1
ATOM 722 C C . ARG A 1 94 ? 9.039 -17.156 -15.258 1 97.75 94 ARG A C 1
ATOM 724 O O . ARG A 1 94 ? 9.742 -17.609 -16.172 1 97.75 94 ARG A O 1
ATOM 731 N N . ARG A 1 95 ? 9.242 -17.438 -14.07 1 96.88 95 ARG A N 1
ATOM 732 C CA . ARG A 1 95 ? 10.422 -18.188 -13.633 1 96.88 95 ARG A CA 1
ATOM 733 C C . ARG A 1 95 ? 10.273 -19.672 -13.953 1 96.88 95 ARG A C 1
ATOM 735 O O . ARG A 1 95 ? 11.242 -20.312 -14.359 1 96.88 95 ARG A O 1
ATOM 742 N N . GLN A 1 96 ? 9.07 -20.234 -13.797 1 96.56 96 GLN A N 1
ATOM 743 C CA . GLN A 1 96 ? 8.852 -21.672 -13.953 1 96.56 96 GLN A CA 1
ATOM 744 C C . GLN A 1 96 ? 8.539 -22.016 -15.406 1 96.56 96 GLN A C 1
ATOM 746 O O . GLN A 1 96 ? 8.625 -23.188 -15.797 1 96.56 96 GLN A O 1
ATOM 751 N N . GLN A 1 97 ? 8.078 -21.016 -16.109 1 95.69 97 GLN A N 1
ATOM 752 C CA . GLN A 1 97 ? 7.73 -21.219 -17.516 1 95.69 97 GLN A CA 1
ATOM 753 C C . GLN A 1 97 ? 6.785 -22.406 -17.688 1 95.69 97 GLN A C 1
ATOM 755 O O . GLN A 1 97 ? 5.695 -22.422 -17.109 1 95.69 97 GLN A O 1
ATOM 760 N N . GLY A 1 98 ? 7.223 -23.469 -18.391 1 94.06 98 GLY A N 1
ATOM 761 C CA . GLY A 1 98 ? 6.379 -24.609 -18.672 1 94.06 98 GLY A CA 1
ATOM 762 C C . GLY A 1 98 ? 5.977 -25.375 -17.406 1 94.06 98 GLY A C 1
ATOM 763 O O . GLY A 1 98 ? 4.977 -26.094 -17.422 1 94.06 98 GLY A O 1
ATOM 764 N N . GLY A 1 99 ? 6.691 -25.141 -16.359 1 95.38 99 GLY A N 1
ATOM 765 C CA . GLY A 1 99 ? 6.414 -25.828 -15.117 1 95.38 99 GLY A CA 1
ATOM 766 C C . GLY A 1 99 ? 5.398 -25.109 -14.25 1 95.38 99 GLY A C 1
ATOM 767 O O . GLY A 1 99 ? 4.957 -25.641 -13.227 1 95.38 99 GLY A O 1
ATOM 768 N N . ALA A 1 100 ? 5.008 -23.969 -14.664 1 97.19 100 ALA A N 1
ATOM 769 C CA . ALA A 1 100 ? 4.07 -23.172 -13.875 1 97.19 100 ALA A CA 1
ATOM 770 C C . ALA A 1 100 ? 2.629 -23.594 -14.141 1 97.19 100 ALA A C 1
ATOM 772 O O . ALA A 1 100 ? 1.809 -22.797 -14.586 1 97.19 100 ALA A O 1
ATOM 773 N N . THR A 1 101 ? 2.268 -24.781 -13.789 1 96.44 101 THR A N 1
ATOM 774 C CA . THR A 1 101 ? 0.95 -25.344 -14.078 1 96.44 101 THR A CA 1
ATOM 775 C C . THR A 1 101 ? 0.015 -25.156 -12.883 1 96.44 101 THR A C 1
ATOM 777 O O . THR A 1 101 ? 0.469 -25.047 -11.742 1 96.44 101 THR A O 1
ATOM 780 N N . ALA A 1 102 ? -1.291 -25.156 -13.203 1 97 102 ALA A N 1
ATOM 781 C CA . ALA A 1 102 ? -2.303 -25.125 -12.148 1 97 102 ALA A CA 1
ATOM 782 C C . ALA A 1 102 ? -2.148 -26.297 -11.188 1 97 102 ALA A C 1
ATOM 784 O O . ALA A 1 102 ? -2.328 -26.141 -9.977 1 97 102 ALA A O 1
ATOM 785 N N . ALA A 1 103 ? -1.821 -27.438 -11.703 1 96.19 103 ALA A N 1
ATOM 786 C CA . ALA A 1 103 ? -1.672 -28.641 -10.898 1 96.19 103 ALA A CA 1
ATOM 787 C C . ALA A 1 103 ? -0.549 -28.484 -9.875 1 96.19 103 ALA A C 1
ATOM 789 O O . ALA A 1 103 ? -0.708 -28.844 -8.711 1 96.19 103 ALA A O 1
ATOM 790 N N . ARG A 1 104 ? 0.55 -27.969 -10.344 1 95.69 104 ARG A N 1
ATOM 791 C CA . ARG A 1 104 ? 1.684 -27.766 -9.453 1 95.69 104 ARG A CA 1
ATOM 792 C C . ARG A 1 104 ? 1.342 -26.75 -8.359 1 95.69 104 ARG A C 1
ATOM 794 O O . ARG A 1 104 ? 1.69 -26.953 -7.191 1 95.69 104 ARG A O 1
ATOM 801 N N . LEU A 1 105 ? 0.692 -25.641 -8.758 1 97.06 105 LEU A N 1
ATOM 802 C CA . LEU A 1 105 ? 0.272 -24.641 -7.785 1 97.06 105 LEU A CA 1
ATOM 803 C C . LEU A 1 105 ? -0.707 -25.234 -6.777 1 97.06 105 LEU A C 1
ATOM 805 O O . LEU A 1 105 ? -0.566 -25.016 -5.57 1 97.06 105 LEU A O 1
ATOM 809 N N . ARG A 1 106 ? -1.66 -26.016 -7.258 1 97.5 106 ARG A N 1
ATOM 810 C CA . ARG A 1 106 ? -2.641 -26.672 -6.395 1 97.5 106 ARG A CA 1
ATOM 811 C C . ARG A 1 106 ? -1.963 -27.594 -5.398 1 97.5 106 ARG A C 1
ATOM 813 O O . ARG A 1 106 ? -2.287 -27.594 -4.211 1 97.5 106 ARG A O 1
ATOM 820 N N . ASP A 1 107 ? -1.048 -28.422 -5.898 1 96.25 107 ASP A N 1
ATOM 821 C CA . ASP A 1 107 ? -0.342 -29.391 -5.055 1 96.25 107 ASP A CA 1
ATOM 822 C C . ASP A 1 107 ? 0.426 -28.688 -3.943 1 96.25 107 ASP A C 1
ATOM 824 O O . ASP A 1 107 ? 0.438 -29.141 -2.799 1 96.25 107 ASP A O 1
ATOM 828 N N . CYS A 1 108 ? 0.983 -27.578 -4.273 1 95.25 108 CYS A N 1
ATOM 829 C CA . CYS A 1 108 ? 1.774 -26.844 -3.295 1 95.25 108 CYS A CA 1
ATOM 830 C C . CYS A 1 108 ? 0.876 -26.156 -2.268 1 95.25 108 CYS A C 1
ATOM 832 O O . CYS A 1 108 ? 1.247 -26.031 -1.099 1 95.25 108 CYS A O 1
ATOM 834 N N . LEU A 1 109 ? -0.346 -25.734 -2.633 1 96.62 109 LEU A N 1
ATOM 835 C CA . LEU A 1 109 ? -1.23 -24.984 -1.76 1 96.62 109 LEU A CA 1
ATOM 836 C C . LEU A 1 109 ? -2.092 -25.906 -0.912 1 96.62 109 LEU A C 1
ATOM 838 O O . LEU A 1 109 ? -2.725 -25.469 0.051 1 96.62 109 LEU A O 1
ATOM 842 N N . ARG A 1 110 ? -2.15 -27.203 -1.205 1 94.81 110 ARG A N 1
ATOM 843 C CA . ARG A 1 110 ? -2.994 -28.172 -0.512 1 94.81 110 ARG A CA 1
ATOM 844 C C . ARG A 1 110 ? -2.693 -28.188 0.983 1 94.81 110 ARG A C 1
ATOM 846 O O . ARG A 1 110 ? -3.6 -28.344 1.803 1 94.81 110 ARG A O 1
ATOM 853 N N . GLY A 1 111 ? -1.524 -27.875 1.406 1 89.88 111 GLY A N 1
ATOM 854 C CA . GLY A 1 111 ? -1.155 -27.891 2.812 1 89.88 111 GLY A CA 1
ATOM 855 C C . GLY A 1 111 ? -1.061 -26.516 3.424 1 89.88 111 GLY A C 1
ATOM 856 O O . GLY A 1 111 ? -0.724 -26.375 4.602 1 89.88 111 GLY A O 1
ATOM 857 N N . ALA A 1 112 ? -1.42 -25.5 2.713 1 91.25 112 ALA A N 1
ATOM 858 C CA . ALA A 1 112 ? -1.308 -24.125 3.176 1 91.25 112 ALA A CA 1
ATOM 859 C C . ALA A 1 112 ? -2.65 -23.594 3.682 1 91.25 112 ALA A C 1
ATOM 861 O O . ALA A 1 112 ? -3.705 -24.109 3.297 1 91.25 112 ALA A O 1
ATOM 862 N N . PRO A 1 113 ? -2.607 -22.688 4.648 1 91.44 113 PRO A N 1
ATOM 863 C CA . PRO A 1 113 ? -3.844 -22.094 5.156 1 91.44 113 PRO A CA 1
ATOM 864 C C . PRO A 1 113 ? -4.465 -21.094 4.176 1 91.44 113 PRO A C 1
ATOM 866 O O . PRO A 1 113 ? -4.492 -19.891 4.449 1 91.44 113 PRO A O 1
ATOM 869 N N . VAL A 1 114 ? -4.969 -21.531 3.113 1 95.25 114 VAL A N 1
ATOM 870 C CA . VAL A 1 114 ? -5.574 -20.688 2.092 1 95.25 114 VAL A CA 1
ATOM 871 C C . VAL A 1 114 ? -7.074 -20.969 2.002 1 95.25 114 VAL A C 1
ATOM 873 O O . VAL A 1 114 ? -7.543 -22 2.494 1 95.25 114 VAL A O 1
ATOM 876 N N . ASP A 1 115 ? -7.828 -20 1.539 1 95.25 115 ASP A N 1
ATOM 877 C CA . ASP A 1 115 ? -9.242 -20.188 1.253 1 95.25 115 ASP A CA 1
ATOM 878 C C . ASP A 1 115 ? -9.461 -21.438 0.402 1 95.25 115 ASP A C 1
ATOM 880 O O . ASP A 1 115 ? -8.859 -21.578 -0.666 1 95.25 115 ASP A O 1
ATOM 884 N N . PRO A 1 116 ? -10.312 -22.391 0.816 1 95.06 116 PRO A N 1
ATOM 885 C CA . PRO A 1 116 ? -10.57 -23.609 0.062 1 95.06 116 PRO A CA 1
ATOM 886 C C . PRO A 1 116 ? -11 -23.344 -1.377 1 95.06 116 PRO A C 1
ATOM 888 O O . PRO A 1 116 ? -10.805 -24.188 -2.254 1 95.06 116 PRO A O 1
ATOM 891 N N . GLU A 1 117 ? -11.586 -22.234 -1.607 1 96.12 117 GLU A N 1
ATOM 892 C CA . GLU A 1 117 ? -12.047 -21.875 -2.945 1 96.12 117 GLU A CA 1
ATOM 893 C C . GLU A 1 117 ? -10.883 -21.797 -3.928 1 96.12 117 GLU A C 1
ATOM 895 O O . GLU A 1 117 ? -11.055 -22.016 -5.129 1 96.12 117 GLU A O 1
ATOM 900 N N . VAL A 1 118 ? -9.664 -21.469 -3.414 1 97.38 118 VAL A N 1
ATOM 901 C CA . VAL A 1 118 ? -8.477 -21.391 -4.266 1 97.38 118 VAL A CA 1
ATOM 902 C C . VAL A 1 118 ? -8.195 -22.75 -4.887 1 97.38 118 VAL A C 1
ATOM 904 O O . VAL A 1 118 ? -7.926 -22.844 -6.086 1 97.38 118 VAL A O 1
ATOM 907 N N . LEU A 1 119 ? -8.336 -23.828 -4.102 1 96.88 119 LEU A N 1
ATOM 908 C CA . LEU A 1 119 ? -8.07 -25.172 -4.578 1 96.88 119 LEU A CA 1
ATOM 909 C C . LEU A 1 119 ? -9.117 -25.609 -5.594 1 96.88 119 LEU A C 1
ATOM 911 O O . LEU A 1 119 ? -8.797 -26.266 -6.59 1 96.88 119 LEU A O 1
ATOM 915 N N . GLU A 1 120 ? -10.32 -25.219 -5.285 1 96.25 120 GLU A N 1
ATOM 916 C CA . GLU A 1 120 ? -11.398 -25.547 -6.215 1 96.25 120 GLU A CA 1
ATOM 917 C C . GLU A 1 120 ? -11.188 -24.859 -7.562 1 96.25 120 GLU A C 1
ATOM 919 O O . GLU A 1 120 ? -11.383 -25.469 -8.617 1 96.25 120 GLU A O 1
ATOM 924 N N . LEU A 1 121 ? -10.789 -23.625 -7.547 1 96.44 121 LEU A N 1
ATOM 925 C CA . LEU A 1 121 ? -10.516 -22.859 -8.758 1 96.44 121 LEU A CA 1
ATOM 926 C C . LEU A 1 121 ? -9.414 -23.5 -9.586 1 96.44 121 LEU A C 1
ATOM 928 O O . LEU A 1 121 ? -9.562 -23.672 -10.797 1 96.44 121 LEU A O 1
ATOM 932 N N . LEU A 1 122 ? -8.406 -23.906 -8.953 1 96.81 122 LEU A N 1
ATOM 933 C CA . LEU A 1 122 ? -7.258 -24.5 -9.625 1 96.81 122 LEU A CA 1
ATOM 934 C C . LEU A 1 122 ? -7.617 -25.859 -10.211 1 96.81 122 LEU A C 1
ATOM 936 O O . LEU A 1 122 ? -7.082 -26.25 -11.25 1 96.81 122 LEU A O 1
ATOM 940 N N . GLN A 1 123 ? -8.477 -26.562 -9.516 1 95.06 123 GLN A N 1
ATOM 941 C CA . GLN A 1 123 ? -8.906 -27.875 -9.992 1 95.06 123 GLN A CA 1
ATOM 942 C C . GLN A 1 123 ? -9.648 -27.75 -11.328 1 95.06 123 GLN A C 1
ATOM 944 O O . GLN A 1 123 ? -9.562 -28.641 -12.172 1 95.06 123 GLN A O 1
ATOM 949 N N . GLY A 1 124 ? -10.328 -26.625 -11.539 1 92.94 124 GLY A N 1
ATOM 950 C CA . GLY A 1 124 ? -11.086 -26.406 -12.758 1 92.94 124 GLY A CA 1
ATOM 951 C C . GLY A 1 124 ? -10.25 -25.828 -13.883 1 92.94 124 GLY A C 1
ATOM 952 O O . GLY A 1 124 ? -10.734 -25.688 -15.008 1 92.94 124 GLY A O 1
ATOM 953 N N . MET A 1 125 ? -9.117 -25.516 -13.672 1 91.81 125 MET A N 1
ATOM 954 C CA . MET A 1 125 ? -8.234 -24.953 -14.68 1 91.81 125 MET A CA 1
ATOM 955 C C . MET A 1 125 ? -7.453 -26.031 -15.406 1 91.81 125 MET A C 1
ATOM 957 O O . MET A 1 125 ? -7.246 -25.953 -16.625 1 91.81 125 MET A O 1
ATOM 961 N N . ALA B 1 1 ? 22.938 -108.5 -71.062 1 37.38 1 ALA B N 1
ATOM 962 C CA . ALA B 1 1 ? 21.672 -107.938 -70.625 1 37.38 1 ALA B CA 1
ATOM 963 C C . ALA B 1 1 ? 21.906 -106.812 -69.625 1 37.38 1 ALA B C 1
ATOM 965 O O . ALA B 1 1 ? 22.141 -107 -68.438 1 37.38 1 ALA B O 1
ATOM 966 N N . ARG B 1 2 ? 22.703 -105.812 -70.125 1 38.03 2 ARG B N 1
ATOM 967 C CA . ARG B 1 2 ? 23.297 -104.625 -69.438 1 38.03 2 ARG B CA 1
ATOM 968 C C . ARG B 1 2 ? 22.203 -103.688 -68.938 1 38.03 2 ARG B C 1
ATOM 970 O O . ARG B 1 2 ? 21.422 -103.188 -69.75 1 38.03 2 ARG B O 1
ATOM 977 N N . CYS B 1 3 ? 21.625 -104.062 -67.812 1 41.12 3 CYS B N 1
ATOM 978 C CA . CYS B 1 3 ? 20.562 -103.312 -67.062 1 41.12 3 CYS B CA 1
ATOM 979 C C . CYS B 1 3 ? 20.891 -101.812 -67 1 41.12 3 CYS B C 1
ATOM 981 O O . CYS B 1 3 ? 22 -101.438 -66.625 1 41.12 3 CYS B O 1
ATOM 983 N N . SER B 1 4 ? 20.406 -101 -67.938 1 35.66 4 SER B N 1
ATOM 984 C CA . SER B 1 4 ? 20.516 -99.5 -68.062 1 35.66 4 SER B CA 1
ATOM 985 C C . SER B 1 4 ? 19.922 -98.812 -66.875 1 35.66 4 SER B C 1
ATOM 987 O O . SER B 1 4 ? 18.703 -98.875 -66.688 1 35.66 4 SER B O 1
ATOM 989 N N . TRP B 1 5 ? 20.562 -98.875 -65.75 1 46.38 5 TRP B N 1
ATOM 990 C CA . TRP B 1 5 ? 20.109 -98.312 -64.438 1 46.38 5 TRP B CA 1
ATOM 991 C C . TRP B 1 5 ? 19.844 -96.812 -64.562 1 46.38 5 TRP B C 1
ATOM 993 O O . TRP B 1 5 ? 20.734 -96.062 -64.938 1 46.38 5 TRP B O 1
ATOM 1003 N N . PRO B 1 6 ? 18.75 -96.312 -65.312 1 47.34 6 PRO B N 1
ATOM 1004 C CA . PRO B 1 6 ? 18.828 -94.875 -65.5 1 47.34 6 PRO B CA 1
ATOM 1005 C C . PRO B 1 6 ? 18.906 -94.125 -64.188 1 47.34 6 PRO B C 1
ATOM 1007 O O . PRO B 1 6 ? 18.594 -94.688 -63.125 1 47.34 6 PRO B O 1
ATOM 1010 N N . PRO B 1 7 ? 19.359 -92.812 -64.25 1 46.47 7 PRO B N 1
ATOM 1011 C CA . PRO B 1 7 ? 19.797 -91.812 -63.25 1 46.47 7 PRO B CA 1
ATOM 1012 C C . PRO B 1 7 ? 18.672 -91.312 -62.344 1 46.47 7 PRO B C 1
ATOM 1014 O O . PRO B 1 7 ? 17.5 -91.375 -62.719 1 46.47 7 PRO B O 1
ATOM 1017 N N . PRO B 1 8 ? 18.844 -91.438 -60.969 1 43 8 PRO B N 1
ATOM 1018 C CA . PRO B 1 8 ? 17.875 -91.125 -59.938 1 43 8 PRO B CA 1
ATOM 1019 C C . PRO B 1 8 ? 17.281 -89.75 -60.062 1 43 8 PRO B C 1
ATOM 1021 O O . PRO B 1 8 ? 17.938 -88.875 -60.625 1 43 8 PRO B O 1
ATOM 1024 N N . SER B 1 9 ? 15.992 -89.562 -60.5 1 36.22 9 SER B N 1
ATOM 1025 C CA . SER B 1 9 ? 15.18 -88.375 -60.625 1 36.22 9 SER B CA 1
ATOM 1026 C C . SER B 1 9 ? 15.195 -87.562 -59.344 1 36.22 9 SER B C 1
ATOM 1028 O O . SER B 1 9 ? 14.797 -88.062 -58.281 1 36.22 9 SER B O 1
ATOM 1030 N N . SER B 1 10 ? 16.219 -86.688 -59.125 1 32.66 10 SER B N 1
ATOM 1031 C CA . SER B 1 10 ? 16.562 -85.875 -57.969 1 32.66 10 SER B CA 1
ATOM 1032 C C . SER B 1 10 ? 15.406 -84.938 -57.562 1 32.66 10 SER B C 1
ATOM 1034 O O . SER B 1 10 ? 15.5 -84.25 -56.594 1 32.66 10 SER B O 1
ATOM 1036 N N . GLY B 1 11 ? 14.234 -84.812 -58.25 1 34.88 11 GLY B N 1
ATOM 1037 C CA . GLY B 1 11 ? 13.734 -83.438 -58.125 1 34.88 11 GLY B CA 1
ATOM 1038 C C . GLY B 1 11 ? 13.164 -83.125 -56.75 1 34.88 11 GLY B C 1
ATOM 1039 O O . GLY B 1 11 ? 12.109 -83.625 -56.375 1 34.88 11 GLY B O 1
ATOM 1040 N N . SER B 1 12 ? 13.867 -83.25 -55.562 1 34.56 12 SER B N 1
ATOM 1041 C CA . SER B 1 12 ? 13.289 -82.938 -54.25 1 34.56 12 SER B CA 1
ATOM 1042 C C . SER B 1 12 ? 12.617 -81.625 -54.188 1 34.56 12 SER B C 1
ATOM 1044 O O . SER B 1 12 ? 13.211 -80.562 -54.562 1 34.56 12 SER B O 1
ATOM 1046 N N . SER B 1 13 ? 11.273 -81.5 -54.438 1 34.88 13 SER B N 1
ATOM 1047 C CA . SER B 1 13 ? 10.414 -80.312 -54.344 1 34.88 13 SER B CA 1
ATOM 1048 C C . SER B 1 13 ? 10.57 -79.625 -53 1 34.88 13 SER B C 1
ATOM 1050 O O . SER B 1 13 ? 10.406 -80.312 -51.938 1 34.88 13 SER B O 1
ATOM 1052 N N . ALA B 1 14 ? 11.562 -78.688 -52.875 1 40.22 14 ALA B N 1
ATOM 1053 C CA . ALA B 1 14 ? 11.812 -77.875 -51.719 1 40.22 14 ALA B CA 1
ATOM 1054 C C . ALA B 1 14 ? 10.539 -77.188 -51.25 1 40.22 14 ALA B C 1
ATOM 1056 O O . ALA B 1 14 ? 9.789 -76.625 -52.062 1 40.22 14 ALA B O 1
ATOM 1057 N N . ALA B 1 15 ? 9.734 -77.75 -50.281 1 43.75 15 ALA B N 1
ATOM 1058 C CA . ALA B 1 15 ? 8.617 -77.188 -49.562 1 43.75 15 ALA B CA 1
ATOM 1059 C C . ALA B 1 15 ? 9 -75.75 -49.062 1 43.75 15 ALA B C 1
ATOM 1061 O O . ALA B 1 15 ? 10.055 -75.625 -48.438 1 43.75 15 ALA B O 1
ATOM 1062 N N . THR B 1 16 ? 8.789 -74.688 -49.844 1 41.94 16 THR B N 1
ATOM 1063 C CA . THR B 1 16 ? 8.938 -73.312 -49.406 1 41.94 16 THR B CA 1
ATOM 1064 C C . THR B 1 16 ? 8.156 -73.062 -48.125 1 41.94 16 THR B C 1
ATOM 1066 O O . THR B 1 16 ? 6.941 -73.25 -48.094 1 41.94 16 THR B O 1
ATOM 1069 N N . THR B 1 17 ? 8.602 -73.562 -46.938 1 44.84 17 THR B N 1
ATOM 1070 C CA . THR B 1 17 ? 8.016 -73.188 -45.656 1 44.84 17 THR B CA 1
ATOM 1071 C C . THR B 1 17 ? 7.801 -71.688 -45.562 1 44.84 17 THR B C 1
ATOM 1073 O O . THR B 1 17 ? 8.719 -70.875 -45.812 1 44.84 17 THR B O 1
ATOM 1076 N N . SER B 1 18 ? 6.504 -71.188 -45.844 1 45.25 18 SER B N 1
ATOM 1077 C CA . SER B 1 18 ? 6.023 -69.812 -45.594 1 45.25 18 SER B CA 1
ATOM 1078 C C . SER B 1 18 ? 6.473 -69.312 -44.25 1 45.25 18 SER B C 1
ATOM 1080 O O . SER B 1 18 ? 6.34 -70 -43.219 1 45.25 18 SER B O 1
ATOM 1082 N N . CYS B 1 19 ? 7.621 -68.625 -44.156 1 45.09 19 CYS B N 1
ATOM 1083 C CA . CYS B 1 19 ? 8.031 -67.875 -42.969 1 45.09 19 CYS B CA 1
ATOM 1084 C C . CYS B 1 19 ? 6.863 -67.125 -42.375 1 45.09 19 CYS B C 1
ATOM 1086 O O . CYS B 1 19 ? 6.207 -66.312 -43.094 1 45.09 19 CYS B O 1
ATOM 1088 N N . GLY B 1 20 ? 5.996 -67.75 -41.531 1 41.06 20 GLY B N 1
ATOM 1089 C CA . GLY B 1 20 ? 5.039 -67 -40.719 1 41.06 20 GLY B CA 1
ATOM 1090 C C . GLY B 1 20 ? 5.586 -65.688 -40.25 1 41.06 20 GLY B C 1
ATOM 1091 O O . GLY B 1 20 ? 6.688 -65.625 -39.719 1 41.06 20 GLY B O 1
ATOM 1092 N N . SER B 1 21 ? 5.449 -64.562 -41 1 48.88 21 SER B N 1
ATOM 1093 C CA . SER B 1 21 ? 5.723 -63.188 -40.562 1 48.88 21 SER B CA 1
ATOM 1094 C C . SER B 1 21 ? 5.23 -62.969 -39.156 1 48.88 21 SER B C 1
ATOM 1096 O O . SER B 1 21 ? 4.031 -63.062 -38.875 1 48.88 21 SER B O 1
ATOM 1098 N N . THR B 1 22 ? 5.887 -63.469 -38.062 1 54.78 22 THR B N 1
ATOM 1099 C CA . THR B 1 22 ? 5.582 -63 -36.719 1 54.78 22 THR B CA 1
ATOM 1100 C C . THR B 1 22 ? 5.426 -61.5 -36.656 1 54.78 22 THR B C 1
ATOM 1102 O O . THR B 1 22 ? 6.363 -60.75 -37 1 54.78 22 THR B O 1
ATOM 1105 N N . SER B 1 23 ? 4.219 -60.969 -36.969 1 53.38 23 SER B N 1
ATOM 1106 C CA . SER B 1 23 ? 3.889 -59.562 -36.75 1 53.38 23 SER B CA 1
ATOM 1107 C C . SER B 1 23 ? 4.508 -59.062 -35.438 1 53.38 23 SER B C 1
ATOM 1109 O O . SER B 1 23 ? 4.398 -59.688 -34.406 1 53.38 23 SER B O 1
ATOM 1111 N N . SER B 1 24 ? 5.766 -58.531 -35.438 1 58.72 24 SER B N 1
ATOM 1112 C CA . SER B 1 24 ? 6.348 -57.844 -34.312 1 58.72 24 SER B CA 1
ATOM 1113 C C . SER B 1 24 ? 5.297 -57 -33.562 1 58.72 24 SER B C 1
ATOM 1115 O O . SER B 1 24 ? 4.379 -56.469 -34.188 1 58.72 24 SER B O 1
ATOM 1117 N N . PRO B 1 25 ? 5.004 -57.344 -32.312 1 63.19 25 PRO B N 1
ATOM 1118 C CA . PRO B 1 25 ? 4.035 -56.531 -31.578 1 63.19 25 PRO B CA 1
ATOM 1119 C C . PRO B 1 25 ? 4.227 -55.031 -31.781 1 63.19 25 PRO B C 1
ATOM 1121 O O . PRO B 1 25 ? 5.363 -54.562 -31.906 1 63.19 25 PRO B O 1
ATOM 1124 N N . ARG B 1 26 ? 3.34 -54.344 -32.562 1 56.78 26 ARG B N 1
ATOM 1125 C CA . ARG B 1 26 ? 3.309 -52.906 -32.656 1 56.78 26 ARG B CA 1
ATOM 1126 C C . ARG B 1 26 ? 3.691 -52.25 -31.344 1 56.78 26 ARG B C 1
ATOM 1128 O O . ARG B 1 26 ? 3.086 -52.531 -30.297 1 56.78 26 ARG B O 1
ATOM 1135 N N . ARG B 1 27 ? 4.973 -52 -31.062 1 56.94 27 ARG B N 1
ATOM 1136 C CA . ARG B 1 27 ? 5.352 -51.219 -29.891 1 56.94 27 ARG B CA 1
ATOM 1137 C C . ARG B 1 27 ? 4.41 -50.062 -29.672 1 56.94 27 ARG B C 1
ATOM 1139 O O . ARG B 1 27 ? 4.285 -49.188 -30.547 1 56.94 27 ARG B O 1
ATOM 1146 N N . THR B 1 28 ? 3.348 -50.125 -28.891 1 62 28 THR B N 1
ATOM 1147 C CA . THR B 1 28 ? 2.564 -48.969 -28.5 1 62 28 THR B CA 1
ATOM 1148 C C . THR B 1 28 ? 3.479 -47.812 -28.125 1 62 28 THR B C 1
ATOM 1150 O O . THR B 1 28 ? 4.422 -47.969 -27.359 1 62 28 THR B O 1
ATOM 1153 N N . ARG B 1 29 ? 3.809 -46.844 -29.094 1 59.28 29 ARG B N 1
ATOM 1154 C CA . ARG B 1 29 ? 4.512 -45.594 -28.797 1 59.28 29 ARG B CA 1
ATOM 1155 C C . ARG B 1 29 ? 4.051 -45 -27.469 1 59.28 29 ARG B C 1
ATOM 1157 O O . ARG B 1 29 ? 2.848 -44.938 -27.203 1 59.28 29 ARG B O 1
ATOM 1164 N N . PRO B 1 30 ? 4.93 -44.875 -26.5 1 62.84 30 PRO B N 1
ATOM 1165 C CA . PRO B 1 30 ? 4.496 -44.219 -25.266 1 62.84 30 PRO B CA 1
ATOM 1166 C C . PRO B 1 30 ? 3.658 -42.969 -25.516 1 62.84 30 PRO B C 1
ATOM 1168 O O . PRO B 1 30 ? 3.92 -42.219 -26.469 1 62.84 30 PRO B O 1
ATOM 1171 N N . ARG B 1 31 ? 2.371 -42.969 -25.203 1 57.31 31 ARG B N 1
ATOM 1172 C CA . ARG B 1 31 ? 1.532 -41.781 -25.25 1 57.31 31 ARG B CA 1
ATOM 1173 C C . ARG B 1 31 ? 2.289 -40.562 -24.719 1 57.31 31 ARG B C 1
ATOM 1175 O O . ARG B 1 31 ? 2.973 -40.656 -23.703 1 57.31 31 ARG B O 1
ATOM 1182 N N . ALA B 1 32 ? 2.738 -39.656 -25.578 1 59.78 32 ALA B N 1
ATOM 1183 C CA . ALA B 1 32 ? 3.361 -38.375 -25.188 1 59.78 32 ALA B CA 1
ATOM 1184 C C . ALA B 1 32 ? 2.74 -37.844 -23.891 1 59.78 32 ALA B C 1
ATOM 1186 O O . ALA B 1 32 ? 1.517 -37.844 -23.734 1 59.78 32 ALA B O 1
ATOM 1187 N N . ALA B 1 33 ? 3.285 -38.094 -22.766 1 63.38 33 ALA B N 1
ATOM 1188 C CA . ALA B 1 33 ? 2.795 -37.5 -21.531 1 63.38 33 ALA B CA 1
ATOM 1189 C C . ALA B 1 33 ? 2.254 -36.094 -21.766 1 63.38 33 ALA B C 1
ATOM 1191 O O . ALA B 1 33 ? 2.844 -35.312 -22.516 1 63.38 33 ALA B O 1
ATOM 1192 N N . SER B 1 34 ? 0.98 -35.938 -21.938 1 69.62 34 SER B N 1
ATOM 1193 C CA . SER B 1 34 ? 0.318 -34.688 -22.172 1 69.62 34 SER B CA 1
ATOM 1194 C C . SER B 1 34 ? 0.863 -33.594 -21.25 1 69.62 34 SER B C 1
ATOM 1196 O O . SER B 1 34 ? 0.812 -33.719 -20.031 1 69.62 34 SER B O 1
ATOM 119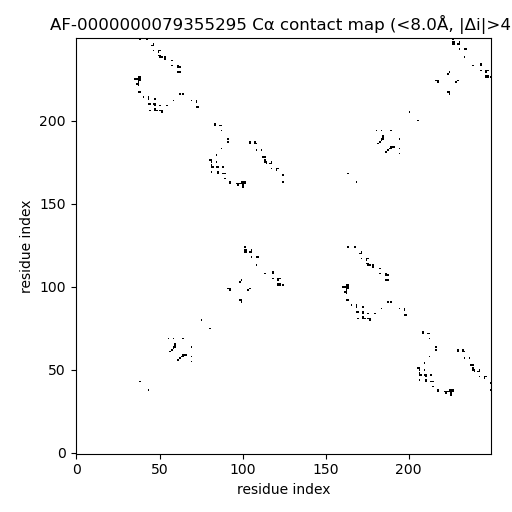8 N N . VAL B 1 35 ? 2.002 -32.906 -21.641 1 79.12 35 VAL B N 1
ATOM 1199 C CA . VAL B 1 35 ? 2.514 -31.766 -20.891 1 79.12 35 VAL B CA 1
ATOM 1200 C C . VAL B 1 35 ? 1.41 -30.734 -20.719 1 79.12 35 VAL B C 1
ATOM 1202 O O . VAL B 1 35 ? 0.819 -30.281 -21.703 1 79.12 35 VAL B O 1
ATOM 1205 N N . ARG B 1 36 ? 0.882 -30.703 -19.453 1 86.12 36 ARG B N 1
ATOM 1206 C CA . ARG B 1 36 ? -0.114 -29.672 -19.172 1 86.12 36 ARG B CA 1
ATOM 1207 C C . ARG B 1 36 ? 0.464 -28.266 -19.391 1 86.12 36 ARG B C 1
ATOM 1209 O O . ARG B 1 36 ? 1.598 -28 -19 1 86.12 36 ARG B O 1
ATOM 1216 N N . PRO B 1 37 ? -0.212 -27.562 -20.062 1 92.62 37 PRO B N 1
ATOM 1217 C CA . PRO B 1 37 ? 0.294 -26.203 -20.328 1 92.62 37 PRO B CA 1
ATOM 1218 C C . PRO B 1 37 ? 0.426 -25.359 -19.062 1 92.62 37 PRO B C 1
ATOM 1220 O O . PRO B 1 37 ? -0.237 -25.641 -18.062 1 92.62 37 PRO B O 1
ATOM 1223 N N . ALA B 1 38 ? 1.24 -24.375 -19.125 1 95.88 38 ALA B N 1
ATOM 1224 C CA . ALA B 1 38 ? 1.379 -23.406 -18.047 1 95.88 38 ALA B CA 1
ATOM 1225 C C . ALA B 1 38 ? 0.053 -22.703 -17.781 1 95.88 38 ALA B C 1
ATOM 1227 O O . ALA B 1 38 ? -0.759 -22.516 -18.688 1 95.88 38 ALA B O 1
ATOM 1228 N N . ALA B 1 39 ? -0.155 -22.297 -16.547 1 96.69 39 ALA B N 1
ATOM 1229 C CA . ALA B 1 39 ? -1.366 -21.578 -16.156 1 96.69 39 ALA B CA 1
ATOM 1230 C C . ALA B 1 39 ? -1.48 -20.266 -16.906 1 96.69 39 ALA B C 1
ATOM 1232 O O . ALA B 1 39 ? -0.49 -19.547 -17.062 1 96.69 39 ALA B O 1
ATOM 1233 N N . GLU B 1 40 ? -2.639 -19.875 -17.344 1 96.81 40 GLU B N 1
ATOM 1234 C CA . GLU B 1 40 ? -2.879 -18.594 -18.016 1 96.81 40 GLU B CA 1
ATOM 1235 C C . GLU B 1 40 ? -2.936 -17.453 -17.016 1 96.81 40 GLU B C 1
ATOM 1237 O O . GLU B 1 40 ? -3.375 -17.625 -15.875 1 96.81 40 GLU B O 1
ATOM 1242 N N . LEU B 1 41 ? -2.627 -16.266 -17.516 1 97.38 41 LEU B N 1
ATOM 1243 C CA . LEU B 1 41 ? -2.586 -15.094 -16.641 1 97.38 41 LEU B CA 1
ATOM 1244 C C . LEU B 1 41 ? -3.973 -14.773 -16.094 1 97.38 41 LEU B C 1
ATOM 1246 O O . LEU B 1 41 ? -4.109 -14.375 -14.938 1 97.38 41 LEU B O 1
ATOM 1250 N N . ARG B 1 42 ? -4.996 -15.008 -16.922 1 97.12 42 ARG B N 1
ATOM 1251 C CA . ARG B 1 42 ? -6.359 -14.766 -16.453 1 97.12 42 ARG B CA 1
ATOM 1252 C C . ARG B 1 42 ? -6.707 -15.664 -15.281 1 97.12 42 ARG B C 1
ATOM 1254 O O . ARG B 1 42 ? -7.363 -15.227 -14.328 1 97.12 42 ARG B O 1
ATOM 1261 N N . ASP B 1 43 ? -6.246 -16.906 -15.328 1 97.31 43 ASP B N 1
ATOM 1262 C CA . ASP B 1 43 ? -6.477 -17.844 -14.234 1 97.31 43 ASP B CA 1
ATOM 1263 C C . ASP B 1 43 ? -5.723 -17.406 -12.977 1 97.31 43 ASP B C 1
ATOM 1265 O O . ASP B 1 43 ? -6.266 -17.453 -11.875 1 97.31 43 ASP B O 1
ATOM 1269 N N . LEU B 1 44 ? -4.527 -16.953 -13.188 1 98.19 44 LEU B N 1
ATOM 1270 C CA . LEU B 1 44 ? -3.709 -16.531 -12.055 1 98.19 44 LEU B CA 1
ATOM 1271 C C . LEU B 1 44 ? -4.297 -15.297 -11.383 1 98.19 44 LEU B C 1
ATOM 1273 O O . LEU B 1 44 ? -4.195 -15.141 -10.164 1 98.19 44 LEU B O 1
ATOM 1277 N N . LEU B 1 45 ? -4.977 -14.438 -12.164 1 98.25 45 LEU B N 1
ATOM 1278 C CA . LEU B 1 45 ? -5.676 -13.297 -11.594 1 98.25 45 LEU B CA 1
ATOM 1279 C C . LEU B 1 45 ? -6.836 -13.75 -10.711 1 98.25 45 LEU B C 1
ATOM 1281 O O . LEU B 1 45 ? -7.051 -13.203 -9.633 1 98.25 45 LEU B O 1
ATOM 1285 N N . LEU B 1 46 ? -7.547 -14.758 -11.156 1 97.81 46 LEU B N 1
ATOM 1286 C CA . LEU B 1 46 ? -8.648 -15.297 -10.367 1 97.81 46 LEU B CA 1
ATOM 1287 C C . LEU B 1 46 ? -8.133 -15.891 -9.055 1 97.81 46 LEU B C 1
ATOM 1289 O O . LEU B 1 46 ? -8.758 -15.719 -8.008 1 97.81 46 LEU B O 1
ATOM 1293 N N . VAL B 1 47 ? -7.047 -16.547 -9.109 1 98.06 47 VAL B N 1
ATOM 1294 C CA . VAL B 1 47 ? -6.434 -17.109 -7.906 1 98.06 47 VAL B CA 1
ATOM 1295 C C . VAL B 1 47 ? -6.02 -15.969 -6.965 1 98.06 47 VAL B C 1
ATOM 1297 O O . VAL B 1 47 ? -6.273 -16.031 -5.762 1 98.06 47 VAL B O 1
ATOM 1300 N N . ALA B 1 48 ? -5.414 -14.922 -7.547 1 98.44 48 ALA B N 1
ATOM 1301 C CA . ALA B 1 48 ? -4.941 -13.789 -6.758 1 98.44 48 ALA B CA 1
ATOM 1302 C C . ALA B 1 48 ? -6.086 -13.133 -5.996 1 98.44 48 ALA B C 1
ATOM 1304 O O . ALA B 1 48 ? -5.898 -12.633 -4.883 1 98.44 48 ALA B O 1
ATOM 1305 N N . GLN B 1 49 ? -7.293 -13.117 -6.566 1 97.88 49 GLN B N 1
ATOM 1306 C CA . GLN B 1 49 ? -8.469 -12.508 -5.953 1 97.88 49 GLN B CA 1
ATOM 1307 C C . GLN B 1 49 ? -8.898 -13.281 -4.711 1 97.88 49 GLN B C 1
ATOM 1309 O O . GLN B 1 49 ? -9.648 -12.758 -3.881 1 97.88 49 GLN B O 1
ATOM 1314 N N . ARG B 1 50 ? -8.391 -14.516 -4.578 1 96.75 50 ARG B N 1
ATOM 1315 C CA . ARG B 1 50 ? -8.836 -15.352 -3.473 1 96.75 50 ARG B CA 1
ATOM 1316 C C . ARG B 1 50 ? -7.711 -15.57 -2.465 1 96.75 50 ARG B C 1
ATOM 1318 O O . ARG B 1 50 ? -7.953 -16.016 -1.343 1 96.75 50 ARG B O 1
ATOM 1325 N N . LEU B 1 51 ? -6.555 -15.305 -2.947 1 95.88 51 LEU B N 1
ATOM 1326 C CA . LEU B 1 51 ? -5.414 -15.391 -2.041 1 95.88 51 LEU B CA 1
ATOM 1327 C C . LEU B 1 51 ? -5.328 -14.156 -1.151 1 95.88 51 LEU B C 1
ATOM 1329 O O . LEU B 1 51 ? -5.344 -13.031 -1.646 1 95.88 51 LEU B O 1
ATOM 1333 N N . GLY B 1 52 ? -5.23 -14.227 0.097 1 93.12 52 GLY B N 1
ATOM 1334 C CA . GLY B 1 52 ? -5.312 -13.125 1.041 1 93.12 52 GLY B CA 1
ATOM 1335 C C . GLY B 1 52 ? -3.957 -12.68 1.558 1 93.12 52 GLY B C 1
ATOM 1336 O O . GLY B 1 52 ? -3.029 -12.469 0.775 1 93.12 52 GLY B O 1
ATOM 1337 N N . SER B 1 53 ? -3.887 -12.477 2.871 1 93.12 53 SER B N 1
ATOM 1338 C CA . SER B 1 53 ? -2.719 -11.898 3.527 1 93.12 53 SER B CA 1
ATOM 1339 C C . SER B 1 53 ? -1.571 -12.898 3.598 1 93.12 53 SER B C 1
ATOM 1341 O O . SER B 1 53 ? -0.445 -12.539 3.945 1 93.12 53 SER B O 1
ATOM 1343 N N . GLU B 1 54 ? -1.796 -14.094 3.168 1 95.56 54 GLU B N 1
ATOM 1344 C CA . GLU B 1 54 ? -0.802 -15.156 3.273 1 95.56 54 GLU B CA 1
ATOM 1345 C C . GLU B 1 54 ? 0.086 -15.211 2.033 1 95.56 54 GLU B C 1
ATOM 1347 O O . GLU B 1 54 ? 0.915 -16.109 1.894 1 95.56 54 GLU B O 1
ATOM 1352 N N . TRP B 1 55 ? 0.021 -14.203 1.18 1 97 55 TRP B N 1
ATOM 1353 C CA . TRP B 1 55 ? 0.678 -14.242 -0.122 1 97 55 TRP B CA 1
ATOM 1354 C C . TRP B 1 55 ? 2.186 -14.406 0.035 1 97 55 TRP B C 1
ATOM 1356 O O . TRP B 1 55 ? 2.811 -15.18 -0.691 1 97 55 TRP B O 1
ATOM 1366 N N . GLN B 1 56 ? 2.738 -13.773 1.015 1 97.25 56 GLN B N 1
ATOM 1367 C CA . GLN B 1 56 ? 4.188 -13.836 1.157 1 97.25 56 GLN B CA 1
ATOM 1368 C C . GLN B 1 56 ? 4.645 -15.227 1.592 1 97.25 56 GLN B C 1
ATOM 1370 O O . GLN B 1 56 ? 5.652 -15.734 1.103 1 97.25 56 GLN B O 1
ATOM 1375 N N . GLU B 1 57 ? 3.916 -15.789 2.512 1 96.56 57 GLU B N 1
ATOM 1376 C CA . GLU B 1 57 ? 4.203 -17.156 2.949 1 96.56 57 GLU B CA 1
ATOM 1377 C C . GLU B 1 57 ? 4.098 -18.141 1.788 1 96.56 57 GLU B C 1
ATOM 1379 O O . GLU B 1 57 ? 4.949 -19.016 1.628 1 96.56 57 GLU B O 1
ATOM 1384 N N . VAL B 1 58 ? 3.062 -17.922 0.965 1 97.25 58 VAL B N 1
ATOM 1385 C CA . VAL B 1 58 ? 2.859 -18.766 -0.215 1 97.25 58 VAL B CA 1
ATOM 1386 C C . 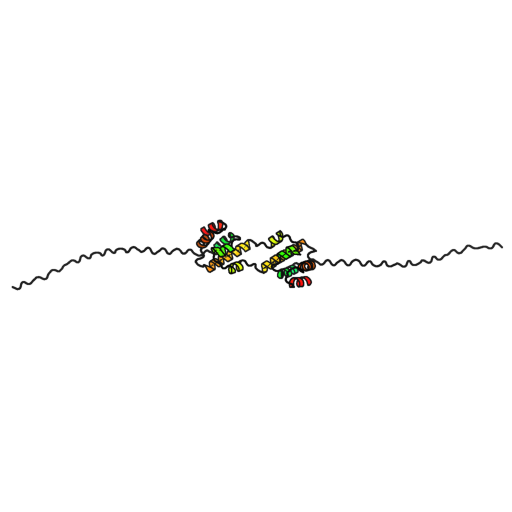VAL B 1 58 ? 4.023 -18.578 -1.185 1 97.25 58 VAL B C 1
ATOM 1388 O O . VAL B 1 58 ? 4.543 -19.547 -1.733 1 97.25 58 VAL B O 1
ATOM 1391 N N . GLY B 1 59 ? 4.488 -17.344 -1.429 1 98.25 59 GLY B N 1
ATOM 1392 C CA . GLY B 1 59 ? 5.605 -17.078 -2.32 1 98.25 59 GLY B CA 1
ATOM 1393 C C . GLY B 1 59 ? 6.879 -17.797 -1.908 1 98.25 59 GLY B C 1
ATOM 1394 O O . GLY B 1 59 ? 7.594 -18.328 -2.754 1 98.25 59 GLY B O 1
ATOM 1395 N N . ILE B 1 60 ? 7.133 -17.859 -0.633 1 97.38 60 ILE B N 1
ATOM 1396 C CA . ILE B 1 60 ? 8.352 -18.484 -0.109 1 97.38 60 ILE B CA 1
ATOM 1397 C C . ILE B 1 60 ? 8.188 -20 -0.066 1 97.38 60 ILE B C 1
ATOM 1399 O O . ILE B 1 60 ? 8.914 -20.719 -0.741 1 97.38 60 ILE B O 1
ATOM 1403 N N . ALA B 1 61 ? 7.176 -20.5 0.626 1 95.69 61 ALA B N 1
ATOM 1404 C CA . ALA B 1 61 ? 7.027 -21.922 0.98 1 95.69 61 ALA B CA 1
ATOM 1405 C C . ALA B 1 61 ? 6.566 -22.734 -0.219 1 95.69 61 ALA B C 1
ATOM 1407 O O . ALA B 1 61 ? 6.926 -23.906 -0.354 1 95.69 61 ALA B O 1
ATOM 1408 N N . CYS B 1 62 ? 5.832 -22.125 -1.13 1 95.19 62 CYS B N 1
ATOM 1409 C CA . CYS B 1 62 ? 5.223 -22.875 -2.215 1 95.19 62 CYS B CA 1
ATOM 1410 C C . CYS B 1 62 ? 5.875 -22.547 -3.551 1 95.19 62 CYS B C 1
ATOM 1412 O O . CYS B 1 62 ? 6.199 -23.438 -4.332 1 95.19 62 CYS B O 1
ATOM 1414 N N . LEU B 1 63 ? 6.133 -21.359 -3.777 1 97.19 63 LEU B N 1
ATOM 1415 C CA . LEU B 1 63 ? 6.535 -20.969 -5.125 1 97.19 63 LEU B CA 1
ATOM 1416 C C . LEU B 1 63 ? 8.055 -20.859 -5.23 1 97.19 63 LEU B C 1
ATOM 1418 O O . LEU B 1 63 ? 8.594 -20.75 -6.332 1 97.19 63 LEU B O 1
ATOM 1422 N N . GLY B 1 64 ? 8.719 -20.797 -4.062 1 97.12 64 GLY B N 1
ATOM 1423 C CA . GLY B 1 64 ? 10.172 -20.766 -4.062 1 97.12 64 GLY B CA 1
ATOM 1424 C C . GLY B 1 64 ? 10.742 -19.438 -4.523 1 97.12 64 GLY B C 1
ATOM 1425 O O . GLY B 1 64 ? 11.82 -19.391 -5.113 1 97.12 64 GLY B O 1
ATOM 1426 N N . LEU B 1 65 ? 10.031 -18.391 -4.348 1 98.12 65 LEU B N 1
ATOM 1427 C CA . LEU B 1 65 ? 10.516 -17.078 -4.738 1 98.12 65 LEU B CA 1
ATOM 1428 C C . LEU B 1 65 ? 11.461 -16.516 -3.689 1 98.12 65 LEU B C 1
ATOM 1430 O O . LEU B 1 65 ? 11.266 -16.719 -2.49 1 98.12 65 LEU B O 1
ATOM 1434 N N . PRO B 1 66 ? 12.492 -15.758 -4.156 1 97.94 66 PRO B N 1
ATOM 1435 C CA . PRO B 1 66 ? 13.391 -15.109 -3.201 1 97.94 66 PRO B CA 1
ATOM 1436 C C . PRO B 1 66 ? 12.68 -14.07 -2.338 1 97.94 66 PRO B C 1
ATOM 1438 O O . PRO B 1 66 ? 11.805 -13.344 -2.826 1 97.94 66 PRO B O 1
ATOM 1441 N N . GLN B 1 67 ? 13.117 -14.07 -1.102 1 97.5 67 GLN B N 1
ATOM 1442 C CA . GLN B 1 67 ? 12.539 -13.102 -0.17 1 97.5 67 GLN B CA 1
ATOM 1443 C C . GLN B 1 67 ? 12.711 -11.68 -0.683 1 97.5 67 GLN B C 1
ATOM 1445 O O . GLN B 1 67 ? 11.812 -10.852 -0.543 1 97.5 67 GLN B O 1
ATOM 1450 N N . SER B 1 68 ? 13.859 -11.391 -1.246 1 97.75 68 SER B N 1
ATOM 1451 C CA . SER B 1 68 ? 14.141 -10.055 -1.765 1 97.75 68 SER B CA 1
ATOM 1452 C C . SER B 1 68 ? 13.141 -9.656 -2.842 1 97.75 68 SER B C 1
ATOM 1454 O O . SER B 1 68 ? 12.711 -8.5 -2.895 1 97.75 68 SER B O 1
ATOM 1456 N N . ARG B 1 69 ? 12.742 -10.555 -3.719 1 97.75 69 ARG B N 1
ATOM 1457 C CA . ARG B 1 69 ? 11.781 -10.266 -4.781 1 97.75 69 ARG B CA 1
ATOM 1458 C C . ARG B 1 69 ? 10.391 -10.008 -4.211 1 97.75 69 ARG B C 1
ATOM 1460 O O . ARG B 1 69 ? 9.688 -9.102 -4.66 1 97.75 69 ARG B O 1
ATOM 1467 N N . LEU B 1 70 ? 9.984 -10.758 -3.244 1 98.44 70 LEU B N 1
ATOM 1468 C CA . LEU B 1 70 ? 8.695 -10.562 -2.586 1 98.44 70 LEU B CA 1
ATOM 1469 C C . LEU B 1 70 ? 8.648 -9.211 -1.878 1 98.44 70 LEU B C 1
ATOM 1471 O O . LEU B 1 70 ? 7.613 -8.539 -1.89 1 98.44 70 LEU B O 1
ATOM 1475 N N . GLU B 1 71 ? 9.773 -8.844 -1.246 1 97.62 71 GLU B N 1
ATOM 1476 C CA . GLU B 1 71 ? 9.867 -7.52 -0.631 1 97.62 71 GLU B CA 1
ATOM 1477 C C . GLU B 1 71 ? 9.688 -6.414 -1.667 1 97.62 71 GLU B C 1
ATOM 1479 O O . GLU B 1 71 ? 9.008 -5.418 -1.41 1 97.62 71 GLU B O 1
ATOM 1484 N N . GLN B 1 72 ? 10.234 -6.598 -2.771 1 97.62 72 GLN B N 1
ATOM 1485 C CA . GLN B 1 72 ? 10.094 -5.621 -3.852 1 97.62 72 GLN B CA 1
ATOM 1486 C C . GLN B 1 72 ? 8.648 -5.543 -4.332 1 97.62 72 GLN B C 1
ATOM 1488 O O . GLN B 1 72 ? 8.125 -4.449 -4.562 1 97.62 72 GLN B O 1
ATOM 1493 N N . ILE B 1 73 ? 7.969 -6.66 -4.449 1 97.69 73 ILE B N 1
ATOM 1494 C CA . ILE B 1 73 ? 6.574 -6.715 -4.871 1 97.69 73 ILE B CA 1
ATOM 1495 C C . ILE B 1 73 ? 5.688 -6.051 -3.82 1 97.69 73 ILE B C 1
ATOM 1497 O O . ILE B 1 73 ? 4.73 -5.352 -4.16 1 97.69 73 ILE B O 1
ATOM 1501 N N . GLY B 1 74 ? 5.992 -6.176 -2.646 1 96.69 74 GLY B N 1
ATOM 1502 C CA . GLY B 1 74 ? 5.199 -5.652 -1.547 1 96.69 74 GLY B CA 1
ATOM 1503 C C . GLY B 1 74 ? 5.523 -4.211 -1.204 1 96.69 74 GLY B C 1
ATOM 1504 O O . GLY B 1 74 ? 4.789 -3.566 -0.452 1 96.69 74 GLY B O 1
ATOM 1505 N N . GLU B 1 75 ? 6.547 -3.713 -1.771 1 94.81 75 GLU B N 1
ATOM 1506 C CA . GLU B 1 75 ? 7 -2.371 -1.41 1 94.81 75 GLU B CA 1
ATOM 1507 C C . GLU B 1 75 ? 5.969 -1.317 -1.808 1 94.81 75 GLU B C 1
ATOM 1509 O O . GLU B 1 75 ? 5.453 -1.338 -2.928 1 94.81 75 GLU B O 1
ATOM 1514 N N . GLU B 1 76 ? 5.691 -0.462 -0.828 1 91.19 76 GLU B N 1
ATOM 1515 C CA . GLU B 1 76 ? 4.812 0.666 -1.132 1 91.19 76 GLU B CA 1
ATOM 1516 C C . GLU B 1 76 ? 5.504 1.672 -2.047 1 91.19 76 GLU B C 1
ATOM 1518 O O . GLU B 1 76 ? 6.668 2.021 -1.829 1 91.19 76 GLU B O 1
ATOM 1523 N N . ARG B 1 77 ? 4.773 2.045 -2.996 1 91.94 77 ARG B N 1
ATOM 1524 C CA . ARG B 1 77 ? 5.297 3.08 -3.883 1 91.94 77 ARG B CA 1
ATOM 1525 C C . ARG B 1 77 ? 5.395 4.422 -3.164 1 91.94 77 ARG B C 1
ATOM 1527 O O . ARG B 1 77 ? 4.504 4.785 -2.393 1 91.94 77 ARG B O 1
ATOM 1534 N N . PRO B 1 78 ? 6.402 5.164 -3.42 1 93.88 78 PRO B N 1
ATOM 1535 C CA . PRO B 1 78 ? 6.594 6.449 -2.748 1 93.88 78 PRO B CA 1
ATOM 1536 C C . PRO B 1 78 ? 5.402 7.387 -2.916 1 93.88 78 PRO B C 1
ATOM 1538 O O . PRO B 1 78 ? 5 8.055 -1.962 1 93.88 78 PRO B O 1
ATOM 1541 N N . GLN B 1 79 ? 4.898 7.414 -4.148 1 94.62 79 GLN B N 1
ATOM 1542 C CA . GLN B 1 79 ? 3.76 8.289 -4.418 1 94.62 79 GLN B CA 1
ATOM 1543 C C . GLN B 1 79 ? 2.58 7.949 -3.51 1 94.62 79 GLN B C 1
ATOM 1545 O O . GLN B 1 79 ? 1.867 8.844 -3.049 1 94.62 79 GLN B O 1
ATOM 1550 N N . ARG B 1 80 ? 2.422 6.699 -3.256 1 94.88 80 ARG B N 1
ATOM 1551 C CA . ARG B 1 80 ? 1.331 6.273 -2.385 1 94.88 80 ARG B CA 1
ATOM 1552 C C . ARG B 1 80 ? 1.582 6.699 -0.943 1 94.88 80 ARG B C 1
ATOM 1554 O O . ARG B 1 80 ? 0.652 7.09 -0.234 1 94.88 80 ARG B O 1
ATOM 1561 N N . ALA B 1 81 ? 2.805 6.605 -0.508 1 96.69 81 ALA B N 1
ATOM 1562 C CA . ALA B 1 81 ? 3.164 7.039 0.839 1 96.69 81 ALA B CA 1
ATOM 1563 C C . ALA B 1 81 ? 2.898 8.531 1.024 1 96.69 81 ALA B C 1
ATOM 1565 O O . ALA B 1 81 ? 2.383 8.945 2.062 1 96.69 81 ALA B O 1
ATOM 1566 N N . VAL B 1 82 ? 3.217 9.305 0.053 1 97.75 82 VAL B N 1
ATOM 1567 C CA . VAL B 1 82 ? 3 10.75 0.086 1 97.75 82 VAL B CA 1
ATOM 1568 C C . VAL B 1 82 ? 1.504 11.039 0.179 1 97.75 82 VAL B C 1
ATOM 1570 O O . VAL B 1 82 ? 1.074 11.852 1.003 1 97.75 82 VAL B O 1
ATOM 1573 N N . LEU B 1 83 ? 0.722 10.328 -0.67 1 97.19 83 LEU B N 1
ATOM 1574 C CA . LEU B 1 83 ? -0.719 10.555 -0.679 1 97.19 83 LEU B CA 1
ATOM 1575 C C . LEU B 1 83 ? -1.344 10.133 0.647 1 97.19 83 LEU B C 1
ATOM 1577 O O . LEU B 1 83 ? -2.266 10.789 1.14 1 97.19 83 LEU B O 1
ATOM 1581 N N . ARG B 1 84 ? -0.862 9.109 1.248 1 97.69 84 ARG B N 1
ATOM 1582 C CA . ARG B 1 84 ? -1.309 8.68 2.568 1 97.69 84 ARG B CA 1
ATOM 1583 C C . ARG B 1 84 ? -1.045 9.758 3.615 1 97.69 84 ARG B C 1
ATOM 1585 O O . ARG B 1 84 ? -1.939 10.117 4.383 1 97.69 84 ARG B O 1
ATOM 1592 N N . THR B 1 85 ? 0.116 10.32 3.609 1 98.38 85 THR B N 1
ATOM 1593 C CA . THR B 1 85 ? 0.494 11.375 4.543 1 98.38 85 THR B CA 1
ATOM 1594 C C . THR B 1 85 ? -0.338 12.633 4.309 1 98.38 85 THR B C 1
ATOM 1596 O O . THR B 1 85 ? -0.774 13.281 5.258 1 98.38 85 THR B O 1
ATOM 1599 N N . PHE B 1 86 ? -0.559 12.898 3.072 1 98.69 86 PHE B N 1
ATOM 1600 C CA . PHE B 1 86 ? -1.386 14.047 2.719 1 98.69 86 PHE B CA 1
ATOM 1601 C C . PHE B 1 86 ? -2.807 13.867 3.238 1 98.69 86 PHE B C 1
ATOM 1603 O O . PHE B 1 86 ? -3.418 14.82 3.73 1 98.69 86 PHE B O 1
ATOM 1610 N N . GLU B 1 87 ? -3.307 12.727 3.146 1 98.75 87 GLU B N 1
ATOM 1611 C CA . GLU B 1 87 ? -4.645 12.445 3.656 1 98.75 87 GLU B CA 1
ATOM 1612 C C . GLU B 1 87 ? -4.719 12.664 5.164 1 98.75 87 GLU B C 1
ATOM 1614 O O . GLU B 1 87 ? -5.711 13.188 5.676 1 98.75 87 GLU B O 1
ATOM 1619 N N . MET B 1 88 ? -3.68 12.211 5.809 1 98.69 88 MET B N 1
ATOM 1620 C CA . MET B 1 88 ? -3.602 12.445 7.246 1 98.69 88 MET B CA 1
ATOM 1621 C C . MET B 1 88 ? -3.619 13.938 7.551 1 98.69 88 MET B C 1
ATOM 1623 O O . MET B 1 88 ? -4.379 14.391 8.414 1 98.69 88 MET B O 1
ATOM 1627 N N . LEU B 1 89 ? -2.893 14.742 6.793 1 98.56 89 LEU B N 1
ATOM 1628 C CA . LEU B 1 89 ? -2.809 16.188 7.016 1 98.56 89 LEU B CA 1
ATOM 1629 C C . LEU B 1 89 ? -4.117 16.859 6.637 1 98.56 89 LEU B C 1
ATOM 1631 O O . LEU B 1 89 ? -4.543 17.812 7.301 1 98.56 89 LEU B O 1
ATOM 1635 N N . ARG B 1 90 ? -4.648 16.359 5.617 1 98.62 90 ARG B N 1
ATOM 1636 C CA . ARG B 1 90 ? -5.957 16.875 5.219 1 98.62 90 ARG B CA 1
ATOM 1637 C C . ARG B 1 90 ? -6.996 16.625 6.305 1 98.62 90 ARG B C 1
ATOM 1639 O O . ARG B 1 90 ? -7.824 17.5 6.59 1 98.62 90 ARG B O 1
ATOM 1646 N N . GLU B 1 91 ? -6.969 15.469 6.918 1 98.56 91 GLU B N 1
ATOM 1647 C CA . GLU B 1 91 ? -7.867 15.141 8.016 1 98.56 91 GLU B CA 1
ATOM 1648 C C . GLU B 1 91 ? -7.633 16.047 9.219 1 98.56 91 GLU B C 1
ATOM 1650 O O . GLU B 1 91 ? -8.586 16.516 9.844 1 98.56 91 GLU B O 1
ATOM 1655 N N . TRP B 1 92 ? -6.434 16.297 9.484 1 98.5 92 TRP B N 1
ATOM 1656 C CA . TRP B 1 92 ? -6.078 17.219 10.555 1 98.5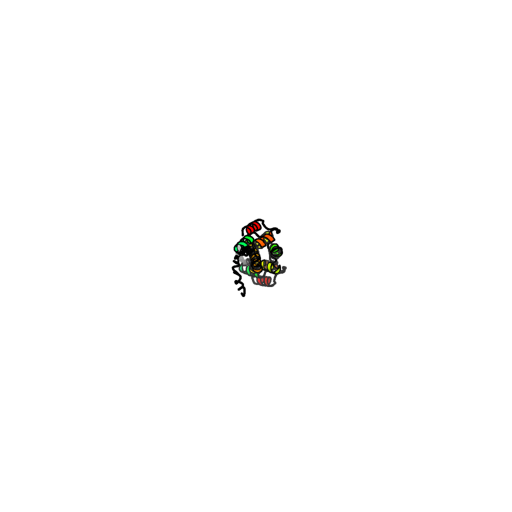 92 TRP B CA 1
ATOM 1657 C C . TRP B 1 92 ? -6.656 18.609 10.289 1 98.5 92 TRP B C 1
ATOM 1659 O O . TRP B 1 92 ? -7.281 19.203 11.164 1 98.5 92 TRP B O 1
ATOM 1669 N N . ARG B 1 93 ? -6.473 19.094 9.062 1 98.19 93 ARG B N 1
ATOM 1670 C CA . ARG B 1 93 ? -6.984 20.406 8.695 1 98.19 93 ARG B CA 1
ATOM 1671 C C . ARG B 1 93 ? -8.5 20.469 8.852 1 98.19 93 ARG B C 1
ATOM 1673 O O . ARG B 1 93 ? -9.031 21.453 9.359 1 98.19 93 ARG B O 1
ATOM 1680 N N . ARG B 1 94 ? -9.109 19.422 8.383 1 97.81 94 ARG B N 1
ATOM 1681 C CA . ARG B 1 94 ? -10.562 19.344 8.469 1 97.81 94 ARG B CA 1
ATOM 1682 C C . ARG B 1 94 ? -11.031 19.406 9.922 1 97.81 94 ARG B C 1
ATOM 1684 O O . ARG B 1 94 ? -11.992 20.125 10.234 1 97.81 94 ARG B O 1
ATOM 1691 N N . ARG B 1 95 ? -10.391 18.781 10.758 1 96.94 95 ARG B N 1
ATOM 1692 C CA . ARG B 1 95 ? -10.797 18.672 12.156 1 96.94 95 ARG B CA 1
ATOM 1693 C C . ARG B 1 95 ? -10.477 19.969 12.906 1 96.94 95 ARG B C 1
ATOM 1695 O O . ARG B 1 95 ? -11.266 20.422 13.742 1 96.94 95 ARG B O 1
ATOM 1702 N N . GLN B 1 96 ? -9.32 20.594 12.609 1 96.62 96 GLN B N 1
ATOM 1703 C CA . GLN B 1 96 ? -8.859 21.766 13.352 1 96.62 96 GLN B CA 1
ATOM 1704 C C . GLN B 1 96 ? -9.414 23.047 12.75 1 96.62 96 GLN B C 1
ATOM 1706 O O . GLN B 1 96 ? -9.391 24.094 13.398 1 96.62 96 GLN B O 1
ATOM 1711 N N . GLN B 1 97 ? -9.773 22.922 11.5 1 95.88 97 GLN B N 1
ATOM 1712 C CA . GLN B 1 97 ? -10.312 24.078 10.797 1 95.88 97 GLN B CA 1
ATOM 1713 C C . GLN B 1 97 ? -9.383 25.297 10.938 1 95.88 97 GLN B C 1
ATOM 1715 O O . GLN B 1 97 ? -8.219 25.219 10.555 1 95.88 97 GLN B O 1
ATOM 1720 N N . GLY B 1 98 ? -9.852 26.375 11.578 1 94.25 98 GLY B N 1
ATOM 1721 C CA . GLY B 1 98 ? -9.07 27.609 11.695 1 94.25 98 GLY B CA 1
ATOM 1722 C C . GLY B 1 98 ? -7.805 27.422 12.508 1 94.25 98 GLY B C 1
ATOM 1723 O O . GLY B 1 98 ? -6.859 28.219 12.367 1 94.25 98 GLY B O 1
ATOM 1724 N N . GLY B 1 99 ? -7.758 26.375 13.266 1 95.5 99 GLY B N 1
ATOM 1725 C CA . GLY B 1 99 ? -6.598 26.125 14.102 1 95.5 99 GLY B CA 1
ATOM 1726 C C . GLY B 1 99 ? -5.516 25.328 13.391 1 95.5 99 GLY B C 1
ATOM 1727 O O . GLY B 1 99 ? -4.418 25.156 13.922 1 95.5 99 GLY B O 1
ATOM 1728 N N . ALA B 1 100 ? -5.805 24.922 12.219 1 97.19 100 ALA B N 1
ATOM 1729 C CA . ALA B 1 100 ? -4.852 24.109 11.469 1 97.19 100 ALA B CA 1
ATOM 1730 C C . ALA B 1 100 ? -3.824 24.969 10.75 1 97.19 100 ALA B C 1
ATOM 1732 O O . ALA B 1 100 ? -3.711 24.938 9.523 1 97.19 100 ALA B O 1
ATOM 1733 N N . THR B 1 101 ? -2.994 25.672 11.477 1 96.5 101 THR B N 1
ATOM 1734 C CA . THR B 1 101 ? -2.035 26.609 10.906 1 96.5 101 THR B CA 1
ATOM 1735 C C . THR B 1 101 ? -0.664 25.953 10.75 1 96.5 101 THR B C 1
ATOM 1737 O O . THR B 1 101 ? -0.339 25 11.469 1 96.5 101 THR B O 1
ATOM 1740 N N . ALA B 1 102 ? 0.117 26.531 9.828 1 97.06 102 ALA B N 1
ATOM 1741 C CA . ALA B 1 102 ? 1.498 26.094 9.656 1 97.06 102 ALA B CA 1
ATOM 1742 C C . ALA B 1 102 ? 2.289 26.234 10.953 1 97.06 102 ALA B C 1
ATOM 1744 O O . ALA B 1 102 ? 3.113 25.375 11.281 1 97.06 102 ALA B O 1
ATOM 1745 N N . ALA B 1 103 ? 2.053 27.297 11.672 1 96.31 103 ALA B N 1
ATOM 1746 C CA . ALA B 1 103 ? 2.764 27.562 12.914 1 96.31 103 ALA B CA 1
ATOM 1747 C C . ALA B 1 103 ? 2.504 26.469 13.945 1 96.31 103 ALA B C 1
ATOM 1749 O O . ALA B 1 103 ? 3.432 26 14.609 1 96.31 103 ALA B O 1
ATOM 1750 N N . ARG B 1 104 ? 1.254 26.109 14.07 1 95.75 104 ARG B N 1
ATOM 1751 C CA . ARG B 1 104 ? 0.895 25.062 15.016 1 95.75 104 ARG B CA 1
ATOM 1752 C C . ARG B 1 104 ? 1.531 23.734 14.633 1 95.75 104 ARG B C 1
ATOM 1754 O O . ARG B 1 104 ? 2.033 23.016 15.492 1 95.75 104 ARG B O 1
ATOM 1761 N N . LEU B 1 105 ? 1.468 23.391 13.328 1 97.12 105 LEU B N 1
ATOM 1762 C CA . LEU B 1 105 ? 2.092 22.156 12.844 1 97.12 105 LEU B CA 1
ATOM 1763 C C . LEU B 1 105 ? 3.596 22.188 13.094 1 97.12 105 LEU B C 1
ATOM 1765 O O . LEU B 1 105 ? 4.164 21.203 13.57 1 97.12 105 LEU B O 1
ATOM 1769 N N . ARG B 1 106 ? 4.238 23.328 12.82 1 97.5 106 ARG B N 1
ATOM 1770 C CA . ARG B 1 106 ? 5.672 23.484 13.039 1 97.5 106 ARG B CA 1
ATOM 1771 C C . ARG B 1 106 ? 6.027 23.281 14.508 1 97.5 106 ARG B C 1
ATOM 1773 O O . ARG B 1 106 ? 6.988 22.594 14.836 1 97.5 106 ARG B O 1
ATOM 1780 N N . ASP B 1 107 ? 5.266 23.938 15.383 1 96.31 107 ASP B N 1
ATOM 1781 C CA . ASP B 1 107 ? 5.516 23.859 16.828 1 96.31 107 ASP B CA 1
ATOM 1782 C C . ASP B 1 107 ? 5.426 22.422 17.312 1 96.31 107 ASP B C 1
ATOM 1784 O O . ASP B 1 107 ? 6.238 21.984 18.141 1 96.31 107 ASP B O 1
ATOM 1788 N N . CYS B 1 108 ? 4.504 21.688 16.797 1 95.31 108 CYS B N 1
ATOM 1789 C CA . CYS B 1 108 ? 4.309 20.312 17.219 1 95.31 108 CYS B CA 1
ATOM 1790 C C . CYS B 1 108 ? 5.414 19.406 16.688 1 95.31 108 CYS B C 1
ATOM 1792 O O . CYS B 1 108 ? 5.812 18.453 17.344 1 95.31 108 CYS B O 1
ATOM 1794 N N . LEU B 1 109 ? 5.984 19.703 15.5 1 96.62 109 LEU B N 1
ATOM 1795 C CA . LEU B 1 109 ? 6.961 18.844 14.844 1 96.62 109 LEU B CA 1
ATOM 1796 C C . LEU B 1 109 ? 8.375 19.172 15.312 1 96.62 109 LEU B C 1
ATOM 1798 O O . LEU B 1 109 ? 9.312 18.391 15.07 1 96.62 109 LEU B O 1
ATOM 1802 N N . ARG B 1 110 ? 8.602 20.281 15.984 1 94.88 110 ARG B N 1
ATOM 1803 C CA . ARG B 1 110 ? 9.922 20.734 16.422 1 94.88 110 ARG B CA 1
ATOM 1804 C C . ARG B 1 110 ? 10.609 19.688 17.281 1 94.88 110 ARG B C 1
ATOM 1806 O O . ARG B 1 110 ? 11.82 19.5 17.203 1 94.88 110 ARG B O 1
ATOM 1813 N N . GLY B 1 111 ? 9.906 18.859 17.984 1 90 111 GLY B N 1
ATOM 1814 C CA . GLY B 1 111 ? 10.484 17.844 18.844 1 90 111 GLY B CA 1
ATOM 1815 C C . GLY B 1 111 ? 10.406 16.453 18.25 1 90 111 GLY B C 1
ATOM 1816 O O . GLY B 1 111 ? 10.828 15.477 18.891 1 90 111 GLY B O 1
ATOM 1817 N N . ALA B 1 112 ? 9.961 16.312 17.062 1 91.44 112 ALA B N 1
ATOM 1818 C CA . ALA B 1 112 ? 9.773 15.016 16.422 1 91.44 112 ALA B CA 1
ATOM 1819 C C . ALA B 1 112 ? 10.938 14.688 15.484 1 91.44 112 ALA B C 1
ATOM 1821 O O . ALA B 1 112 ? 11.633 15.594 15.016 1 91.44 112 ALA B O 1
ATOM 1822 N N . PRO B 1 113 ? 11.227 13.398 15.344 1 91.5 113 PRO B N 1
ATOM 1823 C CA . PRO B 1 113 ? 12.297 12.984 14.43 1 91.5 113 PRO B CA 1
ATOM 1824 C C . PRO B 1 113 ? 11.891 13.109 12.961 1 91.5 113 PRO B C 1
ATOM 1826 O O . PRO B 1 113 ? 11.75 12.102 12.273 1 91.5 113 PRO B O 1
ATOM 1829 N N . VAL B 1 114 ? 11.742 14.258 12.469 1 95.25 114 VAL B N 1
ATOM 1830 C CA . VAL B 1 114 ? 11.344 14.508 11.086 1 95.25 114 VAL B CA 1
ATOM 1831 C C . VAL B 1 114 ? 12.484 15.188 10.336 1 95.25 114 VAL B C 1
ATOM 1833 O O . VAL B 1 114 ? 13.422 15.711 10.945 1 95.25 114 VAL B O 1
ATOM 1836 N N . ASP B 1 115 ? 12.492 15.023 9.023 1 95.25 115 ASP B N 1
ATOM 1837 C CA . ASP B 1 115 ? 13.43 15.742 8.172 1 95.25 115 ASP B CA 1
ATOM 1838 C C . ASP B 1 115 ? 13.422 17.234 8.484 1 95.25 115 ASP B C 1
ATOM 1840 O O . ASP B 1 115 ? 12.367 17.875 8.469 1 95.25 115 ASP B O 1
ATOM 1844 N N . PRO B 1 116 ? 14.57 17.859 8.773 1 95.19 116 PRO B N 1
ATOM 1845 C CA . PRO B 1 116 ? 14.648 19.281 9.094 1 95.19 116 PRO B CA 1
ATOM 1846 C C . PRO B 1 116 ? 14.023 20.156 8.008 1 95.19 116 PRO B C 1
ATOM 1848 O O . PRO B 1 116 ? 13.578 21.266 8.297 1 95.19 116 PRO B O 1
ATOM 1851 N N . GLU B 1 117 ? 14.016 19.703 6.82 1 96.19 117 GLU B N 1
ATOM 1852 C CA . GLU B 1 117 ? 13.445 20.453 5.711 1 96.19 117 GLU B CA 1
ATOM 1853 C C . GLU B 1 117 ? 11.961 20.719 5.93 1 96.19 117 GLU B C 1
ATOM 1855 O O . GLU B 1 117 ? 11.422 21.719 5.434 1 96.19 117 GLU B O 1
ATOM 1860 N N . VAL B 1 118 ? 11.273 19.828 6.664 1 97.44 118 VAL B N 1
ATOM 1861 C CA . VAL B 1 118 ? 9.852 20 6.953 1 97.44 118 VAL B CA 1
ATOM 1862 C C . VAL B 1 118 ? 9.641 21.281 7.746 1 97.44 118 VAL B C 1
ATOM 1864 O O . VAL B 1 118 ? 8.742 22.062 7.441 1 97.44 118 VAL B O 1
ATOM 1867 N N . LEU B 1 119 ? 10.516 21.547 8.734 1 97 119 LEU B N 1
ATOM 1868 C CA . LEU B 1 119 ? 10.398 22.734 9.57 1 97 119 LEU B CA 1
ATOM 1869 C C . LEU B 1 119 ? 10.695 24 8.773 1 97 119 LEU B C 1
ATOM 1871 O O . LEU B 1 119 ? 10.031 25.031 8.953 1 97 119 LEU B O 1
ATOM 1875 N N . GLU B 1 120 ? 11.664 23.859 7.906 1 96.31 120 GLU B N 1
ATOM 1876 C CA . GLU B 1 120 ? 11.992 25 7.051 1 96.31 120 GLU B CA 1
ATOM 1877 C C . GLU B 1 120 ? 10.828 25.344 6.129 1 96.31 120 GLU B C 1
ATOM 1879 O O . GLU B 1 120 ? 10.5 26.516 5.945 1 96.31 120 GLU B O 1
ATOM 1884 N N . LEU B 1 121 ? 10.203 24.359 5.574 1 96.5 121 LEU B N 1
ATOM 1885 C CA . LEU B 1 121 ? 9.047 24.547 4.695 1 96.5 121 LEU B CA 1
ATOM 1886 C C . LEU B 1 121 ? 7.91 25.25 5.426 1 96.5 121 LEU B C 1
ATOM 1888 O O . LEU B 1 121 ? 7.324 26.203 4.906 1 96.5 121 LEU B O 1
ATOM 1892 N N . LEU B 1 122 ? 7.656 24.828 6.574 1 96.88 122 LEU B N 1
ATOM 1893 C CA . LEU B 1 122 ? 6.559 25.359 7.371 1 96.88 122 LEU B CA 1
ATOM 1894 C C . LEU B 1 122 ? 6.844 26.797 7.785 1 96.88 122 LEU B C 1
ATOM 1896 O O . LEU B 1 122 ? 5.922 27.609 7.906 1 96.88 122 LEU B O 1
ATOM 1900 N N . GLN B 1 123 ? 8.102 27.078 8.039 1 95.12 123 GLN B N 1
ATOM 1901 C CA . GLN B 1 123 ? 8.492 28.438 8.422 1 95.12 123 GLN B CA 1
ATOM 1902 C C . GLN B 1 123 ? 8.211 29.438 7.301 1 95.12 123 GLN B C 1
ATOM 1904 O O . GLN B 1 123 ? 7.871 30.594 7.559 1 95.12 123 GLN B O 1
ATOM 1909 N N . GLY B 1 124 ? 8.281 28.969 6.059 1 93.06 124 GLY B N 1
ATOM 1910 C CA . GLY B 1 124 ? 8.047 29.828 4.902 1 93.06 124 GLY B CA 1
ATOM 1911 C C . GLY B 1 124 ? 6.582 29.938 4.531 1 93.06 124 GLY B C 1
ATOM 1912 O O . GLY B 1 124 ? 6.223 30.719 3.637 1 93.06 124 GLY B O 1
ATOM 1913 N N . MET B 1 125 ? 5.77 29.266 5.105 1 91.88 125 MET B N 1
ATOM 1914 C CA . MET B 1 125 ? 4.34 29.297 4.816 1 91.88 125 MET B CA 1
ATOM 1915 C C . MET B 1 125 ? 3.621 30.312 5.684 1 91.88 125 MET B C 1
ATOM 1917 O O . MET B 1 125 ? 2.703 31 5.219 1 91.88 125 MET B O 1
#

InterPro domains:
  IPR000488 Death domain [PF00531] (47-111)
  IPR000488 Death domain [PS50017] (63-110)
  IPR011029 Death-like domain superfamily [G3DSA:1.10.533.10] (26-124)
  IPR011029 Death-like domain superfamily [SSF47986] (44-116)

Solvent-accessible surface area (backbone atoms only — not comparable to full-atom values): 15452 Å² total; per-residue (Å²): 135,82,80,77,76,76,81,82,83,72,75,78,76,76,77,80,74,76,75,76,76,73,75,68,78,76,74,76,68,77,74,73,75,80,76,64,64,44,55,51,69,72,57,44,45,58,42,16,70,52,54,64,92,55,44,64,58,44,36,43,79,53,63,65,46,57,67,68,59,52,50,60,59,66,51,78,52,67,71,57,53,27,52,41,39,26,49,53,50,51,50,43,34,65,74,44,40,68,65,29,21,38,64,56,54,37,63,49,46,70,83,47,99,59,56,69,64,46,51,55,54,36,71,74,103,136,83,77,77,76,75,79,81,83,70,81,73,79,77,78,78,76,77,76,75,77,74,74,70,77,77,72,77,68,77,73,73,74,78,77,65,64,44,54,52,68,72,58,46,44,57,43,15,70,53,52,63,92,55,48,64,59,44,36,44,79,53,64,65,46,56,68,71,57,53,50,61,59,66,50,78,51,65,70,56,53,27,52,39,38,27,50,53,50,51,50,44,33,66,73,43,41,70,64,29,22,40,65,57,53,38,63,49,45,70,83,46,98,60,55,70,64,46,52,56,55,34,72,74,103

Sequence (250 aa):
ARCSWPPPSSGSSAATTSCGSTSSPRRTRPRAASVRPAAELRDLLLVAQRLGSEWQEVGIACLGLPQSRLEQIGEERPQRAVLRTFEMLREWRRRQQGGATAARLRDCLRGAPVDPEVLELLQGMARCSWPPPSSGSSAATTSCGSTSSPRRTRPRAASVRPAAELRDLLLVAQRLGSEWQEVGIACLGLPQSRLEQIGEERPQRAVLRTFEMLREWRRRQQGGATAARLRDCLRGAPVDPEVLELLQGM

Secondary structure (DSSP, 8-state):
-----------------------------------PPPPPHHHHHHHHTT--TTHHHHHHHTT---HHHHHHHHPPPHHHHHHHHHHHHHHHHHHHGGG--HHHHHHHHTTS---HHHHHHHHT-/-----------------------------------PPPPPHHHHHHHHTT--TTHHHHHHHTT---HHHHHHHHPPPHHHHHHHHHHHHHHHHHHHGGG--HHHHHHHHTTS---HHHHHHHHT-

Organism: Anser cygnoides (NCBI:txid8845)

Radius of gyration: 50.08 Å; Cα contacts (8 Å, |Δi|>4): 181; chains: 2; bounding box: 60×220×124 Å

pLDDT: mean 83.06, std 22.07, range [32.66, 98.75]

Foldseek 3Di:
DPPPPPPPPPPPPPPPPPPPPPPPPPPPPPDPPPPDDDDDPVVVVVVVVVDPPCVLVCCVVPVPHDPVVVCVVPDDDPVVVVVVVVVVLVVVCVVCVVNSALVVVLVVCVPPPDDVVSNVVSVVD/DPPCPDDPPPPPPPPPPPPPPPPDPPPPPPDPPPPDDDDDPVVVVVVVVVDPPCVLVCCVVPVPHDPVVVCVVPDDDPVVVVVVVVVVLVVVCVVCVVNSALVVVLVVCVPPPDDVVSNVVSVVD